Protein AF-A0A928BVV1-F1 (afdb_monomer_lite)

pLDDT: mean 70.45, std 26.67, range [22.25, 98.81]

Radius of gyration: 30.59 Å; chains: 1; bounding box: 80×56×75 Å

Secondary structure (DSSP, 8-state):
----------EEEE-TTS-EEEE-SHHHHHHTT-S-EE--HHHHGGGT---SS--TT---EE--------S---------BTTBEEE----TT----EEE------TTPPPPPP-------HHHHHS----GGGS-HHHHHHHH-HHHHHHHHTT-EE--SS-EEEE-TTS-EEEE-TT-EEETTEEEE-HHHHHHHHHH-B--TT--S-TTTT---SS-BPB---SSS----B--TTTTTT-TT--EE-SBS-HHHHHHH-EEB-SEEEESTTTT-TT--EEEEEE-TTEEEEESTTTT-TT--EEEEES--S-EEETT-TT--HHHHHHHHHH---SS-EEEEE-HHHHHHHTT-HHHHHHHHH-TTEEEEE-

Structure (mmCIF, N/CA/C/O backbone):
data_AF-A0A928BVV1-F1
#
_entry.id   AF-A0A928BVV1-F1
#
loop_
_atom_site.group_PDB
_atom_site.id
_atom_site.type_symbol
_atom_site.label_atom_id
_atom_site.label_alt_id
_atom_site.label_comp_id
_atom_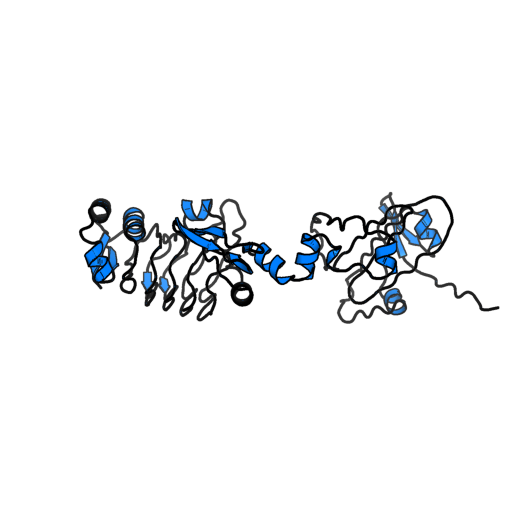site.label_asym_id
_atom_site.label_entity_id
_atom_site.label_seq_id
_atom_site.pdbx_PDB_ins_code
_atom_site.Cartn_x
_atom_site.Cartn_y
_atom_site.Cartn_z
_atom_site.occupancy
_atom_site.B_iso_or_equiv
_atom_site.auth_seq_id
_atom_site.auth_comp_id
_atom_site.auth_asym_id
_atom_site.auth_atom_id
_atom_site.pdbx_PDB_model_num
ATOM 1 N N . MET A 1 1 ? 54.524 33.471 -51.339 1.00 30.44 1 MET A N 1
ATOM 2 C CA . MET A 1 1 ? 54.892 34.068 -50.042 1.00 30.44 1 MET A CA 1
ATOM 3 C C . MET A 1 1 ? 53.602 34.539 -49.402 1.00 30.44 1 MET A C 1
ATOM 5 O O . MET A 1 1 ? 53.074 35.554 -49.824 1.00 30.44 1 MET A O 1
ATOM 9 N N . LEU A 1 2 ? 53.032 33.718 -48.523 1.00 22.25 2 LEU A N 1
ATOM 10 C CA . LEU A 1 2 ? 51.889 34.066 -47.680 1.00 22.25 2 LEU A CA 1
ATOM 11 C C . LEU A 1 2 ? 52.444 34.137 -46.258 1.00 22.25 2 LEU A C 1
ATOM 13 O O . LEU A 1 2 ? 53.126 33.206 -45.833 1.00 22.25 2 LEU A O 1
ATOM 17 N N . GLU A 1 3 ? 52.246 35.280 -45.611 1.00 23.12 3 GLU A N 1
ATOM 18 C CA . GLU A 1 3 ? 52.734 35.586 -44.269 1.00 23.12 3 GLU A CA 1
ATOM 19 C C . GLU A 1 3 ? 52.109 34.650 -43.227 1.00 23.12 3 GLU A C 1
ATOM 21 O O . GLU A 1 3 ? 50.897 34.429 -43.200 1.00 23.12 3 GLU A O 1
ATOM 26 N N . GLU A 1 4 ? 52.959 34.099 -42.363 1.00 26.84 4 GLU A N 1
ATOM 27 C CA . GLU A 1 4 ? 52.561 33.367 -41.164 1.00 26.84 4 GLU A CA 1
ATOM 28 C C . GLU A 1 4 ? 51.936 34.343 -40.154 1.00 26.84 4 GLU A C 1
ATOM 30 O O . GLU A 1 4 ? 52.636 35.106 -39.486 1.00 26.84 4 GLU A O 1
ATOM 35 N N . ASN A 1 5 ? 50.610 34.305 -40.011 1.00 26.78 5 ASN A N 1
ATOM 36 C CA . ASN A 1 5 ? 49.921 34.964 -38.904 1.00 26.78 5 ASN A CA 1
ATOM 37 C C . ASN A 1 5 ? 50.254 34.241 -37.589 1.00 26.78 5 ASN A C 1
ATOM 39 O O . ASN A 1 5 ? 49.710 33.179 -37.285 1.00 26.78 5 ASN A O 1
ATOM 43 N N . LYS A 1 6 ? 51.156 34.829 -36.799 1.00 30.05 6 LYS A N 1
ATOM 44 C CA . LYS A 1 6 ? 51.448 34.413 -35.423 1.00 30.05 6 LYS A CA 1
ATOM 45 C C . LYS A 1 6 ? 50.315 34.856 -34.495 1.00 30.05 6 LYS A C 1
ATOM 47 O O . LYS A 1 6 ? 50.260 36.015 -34.088 1.00 30.05 6 LYS A O 1
ATOM 52 N N . PHE A 1 7 ? 49.431 33.933 -34.133 1.00 33.31 7 PHE A N 1
ATOM 53 C CA . PHE A 1 7 ? 48.493 34.130 -33.027 1.00 33.31 7 PHE A CA 1
ATOM 54 C C . PHE A 1 7 ? 49.258 34.106 -31.694 1.00 33.31 7 PHE A C 1
ATOM 56 O O . PHE A 1 7 ? 50.050 33.199 -31.444 1.00 33.31 7 PHE A O 1
ATOM 63 N N . SER A 1 8 ? 49.056 35.123 -30.853 1.00 31.84 8 SER A N 1
ATOM 64 C CA . SER A 1 8 ? 49.622 35.192 -29.499 1.00 31.84 8 SER A CA 1
ATOM 65 C C . SER A 1 8 ? 48.533 34.829 -28.494 1.00 31.84 8 SER A C 1
ATOM 67 O O . SER A 1 8 ? 47.603 35.608 -28.310 1.00 31.84 8 SER A O 1
ATOM 69 N N . TYR A 1 9 ? 48.642 33.666 -27.855 1.00 38.47 9 TYR A N 1
ATOM 70 C CA . TYR A 1 9 ? 47.694 33.202 -26.835 1.00 38.47 9 TYR A CA 1
ATOM 71 C C . TYR A 1 9 ? 48.188 33.568 -25.431 1.00 38.47 9 TYR A C 1
ATOM 73 O O . TYR A 1 9 ? 49.396 33.670 -25.204 1.00 38.47 9 TYR A O 1
ATOM 81 N N . ARG A 1 10 ? 47.266 33.738 -24.476 1.00 37.66 10 ARG A N 1
ATOM 82 C CA . ARG A 1 10 ? 47.592 33.901 -23.052 1.00 37.66 10 ARG A CA 1
ATOM 83 C C . ARG A 1 10 ? 46.916 32.801 -22.240 1.00 37.66 10 ARG A C 1
ATOM 85 O O . ARG A 1 10 ? 45.703 32.808 -22.084 1.00 37.66 10 ARG A O 1
ATOM 92 N N . ALA A 1 11 ? 47.706 31.888 -21.682 1.00 44.50 11 ALA A N 1
ATOM 93 C CA . ALA A 1 11 ? 47.222 30.852 -20.769 1.00 44.50 11 ALA A CA 1
ATOM 94 C C . ALA A 1 11 ? 47.905 30.979 -19.401 1.00 44.50 11 ALA A C 1
ATOM 96 O O . ALA A 1 11 ? 49.105 31.263 -19.336 1.00 44.50 11 ALA A O 1
ATOM 97 N N . LEU A 1 12 ? 47.145 30.748 -18.322 1.00 39.78 12 LEU A N 1
ATOM 98 C CA . LEU A 1 12 ? 47.704 30.505 -16.990 1.00 39.78 12 LEU A CA 1
ATOM 99 C C . LEU A 1 12 ? 47.947 29.002 -16.827 1.00 39.78 12 LEU A C 1
ATOM 101 O O . LEU A 1 12 ? 47.013 28.206 -16.935 1.00 39.78 12 LEU A O 1
ATOM 105 N N . LEU A 1 13 ? 49.196 28.632 -16.555 1.00 46.06 13 LEU A N 1
ATOM 106 C CA . LEU A 1 13 ? 49.613 27.249 -16.324 1.00 46.06 13 LEU A CA 1
ATOM 107 C C . LEU A 1 13 ? 49.920 27.039 -14.840 1.00 46.06 13 LEU A C 1
ATOM 109 O O . LEU A 1 13 ? 50.600 27.871 -14.237 1.00 46.06 13 LEU A O 1
ATOM 113 N N . HIS A 1 14 ? 49.449 25.928 -14.270 1.00 40.41 14 HIS A N 1
ATOM 114 C CA . HIS A 1 14 ? 49.794 25.507 -12.911 1.00 40.41 14 HIS A CA 1
ATOM 115 C C . HIS A 1 14 ? 50.880 24.428 -12.973 1.00 40.41 14 HIS A C 1
ATOM 117 O O . HIS A 1 14 ? 50.654 23.327 -13.489 1.00 40.41 14 HIS A O 1
ATOM 123 N N . GLY A 1 15 ? 52.080 24.777 -12.507 1.00 44.56 15 GLY A N 1
ATOM 124 C CA . GLY A 1 15 ? 53.239 23.888 -12.505 1.00 44.56 15 GLY A CA 1
ATOM 125 C C . GLY A 1 15 ? 53.257 22.918 -11.321 1.00 44.56 15 GLY A C 1
ATOM 126 O O . GLY A 1 15 ? 52.504 23.056 -10.357 1.00 44.56 15 GLY A O 1
ATOM 127 N N . LYS A 1 16 ? 54.172 21.944 -11.374 1.00 39.25 16 LYS A N 1
ATOM 128 C CA . LYS A 1 16 ? 54.373 20.922 -10.328 1.00 39.25 16 LYS A CA 1
ATOM 129 C C . LYS A 1 16 ? 54.731 21.503 -8.948 1.00 39.25 16 LYS A C 1
ATOM 131 O O . LYS A 1 16 ? 54.472 20.844 -7.946 1.00 39.25 16 LYS A O 1
ATOM 136 N N . ASP A 1 17 ? 55.247 22.732 -8.916 1.00 41.41 17 ASP A N 1
ATOM 137 C CA . ASP A 1 17 ? 55.683 23.450 -7.709 1.00 41.41 17 ASP A CA 1
ATOM 138 C C . ASP A 1 17 ? 54.656 24.486 -7.198 1.00 41.41 17 ASP A C 1
ATOM 140 O O . ASP A 1 17 ? 54.973 25.321 -6.358 1.00 41.41 17 ASP A O 1
ATOM 144 N N . ALA A 1 18 ? 53.408 24.422 -7.679 1.00 41.84 18 ALA A N 1
ATOM 145 C CA . ALA A 1 18 ? 52.277 25.258 -7.253 1.00 41.84 18 ALA A CA 1
ATOM 146 C C . ALA A 1 18 ? 52.385 26.776 -7.531 1.00 41.84 18 ALA A C 1
ATOM 148 O O . ALA A 1 18 ? 51.659 27.577 -6.936 1.00 41.84 18 ALA A O 1
ATOM 149 N N . GLU A 1 19 ? 53.237 27.183 -8.472 1.00 41.34 19 GLU A N 1
ATOM 150 C CA . GLU A 1 19 ? 53.291 28.556 -8.988 1.00 41.34 19 GLU A CA 1
ATOM 151 C C . GLU A 1 19 ? 52.584 28.690 -10.347 1.00 41.34 19 GLU A C 1
ATOM 153 O O . GLU A 1 19 ? 52.517 27.746 -11.143 1.00 41.34 19 GLU A O 1
ATOM 158 N N . TRP A 1 20 ? 52.039 29.885 -10.598 1.00 49.38 20 TRP A N 1
ATOM 159 C CA . TRP A 1 20 ? 51.320 30.222 -11.825 1.00 49.38 20 TRP A CA 1
ATOM 160 C C . TRP A 1 20 ? 52.215 30.986 -12.800 1.00 49.38 20 TRP A C 1
ATOM 162 O O . TRP A 1 20 ? 52.780 32.021 -12.442 1.00 49.38 20 TRP A O 1
ATOM 172 N N . TYR A 1 21 ? 52.267 30.534 -14.054 1.00 44.22 21 TYR A N 1
ATOM 173 C CA . TYR A 1 21 ? 53.057 31.178 -15.108 1.00 44.22 21 TYR A CA 1
ATOM 174 C C . TYR A 1 21 ? 52.199 31.586 -16.310 1.00 44.22 21 TYR A C 1
ATOM 176 O O . TYR A 1 21 ? 51.185 30.954 -16.613 1.00 44.22 21 TYR A O 1
ATOM 184 N N . PHE A 1 22 ? 52.636 32.640 -17.008 1.00 43.41 22 PHE A N 1
ATOM 185 C CA . PHE A 1 22 ? 52.056 33.102 -18.271 1.00 43.41 22 PHE A CA 1
ATOM 186 C C . PHE A 1 22 ? 52.818 32.501 -19.455 1.00 43.41 22 PHE A C 1
ATOM 188 O O . PHE A 1 22 ? 53.974 32.858 -19.688 1.00 43.41 22 PHE A O 1
ATOM 195 N N . ALA A 1 23 ? 52.158 31.639 -20.227 1.00 48.25 23 ALA A N 1
ATOM 196 C CA . ALA A 1 23 ? 52.694 31.131 -21.491 1.00 48.25 23 ALA A CA 1
ATOM 197 C C . ALA A 1 23 ? 52.346 32.074 -22.652 1.00 48.25 23 ALA A C 1
ATOM 199 O O . ALA A 1 23 ? 51.248 32.638 -22.679 1.00 48.25 23 ALA A O 1
ATOM 200 N N . ARG A 1 24 ? 53.276 32.250 -23.603 1.00 40.88 24 ARG A N 1
ATOM 201 C CA . ARG A 1 24 ? 53.107 33.135 -24.775 1.00 40.88 24 ARG A CA 1
ATOM 202 C C . ARG A 1 24 ? 52.985 32.383 -26.105 1.00 40.88 24 ARG A C 1
ATOM 204 O O . ARG A 1 24 ? 52.795 33.018 -27.141 1.00 40.88 24 ARG A O 1
ATOM 211 N N . GLY A 1 25 ? 53.046 31.052 -26.083 1.00 45.00 25 GLY A N 1
ATOM 212 C CA . GLY A 1 25 ? 52.853 30.192 -27.251 1.00 45.00 25 GLY A CA 1
ATOM 213 C C . GLY A 1 25 ? 52.725 28.711 -26.881 1.00 45.00 25 GLY A C 1
ATOM 214 O O . GLY A 1 25 ? 52.947 28.330 -25.735 1.00 45.00 25 GLY A O 1
ATOM 215 N N . LEU A 1 26 ? 52.355 27.873 -27.856 1.00 44.16 26 LEU A N 1
ATOM 216 C CA . LEU A 1 26 ? 52.136 26.427 -27.669 1.00 44.16 26 LEU A CA 1
ATOM 217 C C . LEU A 1 26 ? 53.409 25.667 -27.254 1.00 44.16 26 LEU A C 1
ATOM 219 O O . LEU A 1 26 ? 53.318 24.681 -26.524 1.00 44.16 26 LEU A O 1
ATOM 223 N N . ASP A 1 27 ? 54.581 26.155 -27.658 1.00 49.84 27 ASP A N 1
ATOM 224 C CA . ASP A 1 27 ? 55.870 25.542 -27.319 1.00 49.84 27 ASP A CA 1
ATOM 225 C C . ASP A 1 27 ? 56.192 25.667 -25.815 1.00 49.84 27 ASP A C 1
ATOM 227 O O . ASP A 1 27 ? 56.752 24.743 -25.224 1.00 49.84 27 ASP A O 1
ATOM 231 N N . ASP A 1 28 ? 55.746 26.752 -25.165 1.00 47.31 28 ASP A N 1
ATOM 232 C CA . ASP A 1 28 ? 55.900 26.955 -23.714 1.00 47.31 28 ASP A CA 1
ATOM 233 C C . ASP A 1 28 ? 55.041 25.960 -22.906 1.00 47.31 28 ASP A C 1
ATOM 235 O O . ASP A 1 28 ? 55.393 25.580 -21.790 1.00 47.31 28 ASP A O 1
ATOM 239 N N . ILE A 1 29 ? 53.910 25.520 -23.471 1.00 49.12 29 ILE A N 1
ATOM 240 C CA . ILE A 1 29 ? 52.954 24.603 -22.829 1.00 49.12 29 ILE A CA 1
ATOM 241 C C . ILE A 1 29 ? 53.485 23.163 -22.853 1.00 49.12 29 ILE A C 1
ATOM 243 O O . ILE A 1 29 ? 53.342 22.433 -21.871 1.00 49.12 29 ILE A O 1
ATOM 247 N N . ALA A 1 30 ? 54.128 22.758 -23.953 1.00 46.34 30 ALA A N 1
ATOM 248 C CA . ALA A 1 30 ? 54.687 21.416 -24.113 1.00 46.34 30 ALA A CA 1
ATOM 249 C C . ALA A 1 30 ? 55.886 21.158 -23.182 1.00 46.34 30 ALA A C 1
ATOM 251 O O . ALA A 1 30 ? 56.021 20.062 -22.644 1.00 46.34 30 ALA A O 1
ATOM 252 N N . ALA A 1 31 ? 56.723 22.172 -22.936 1.00 46.78 31 ALA A N 1
ATOM 253 C CA . ALA A 1 31 ? 57.907 22.047 -22.083 1.00 46.78 31 ALA A CA 1
ATOM 254 C C . ALA A 1 31 ? 57.591 21.949 -20.575 1.00 46.78 31 ALA A C 1
ATOM 256 O O . ALA A 1 31 ? 58.417 21.467 -19.802 1.00 46.78 31 ALA A O 1
ATOM 257 N N . ALA A 1 32 ? 56.410 22.401 -20.141 1.00 49.88 32 ALA A N 1
ATOM 258 C CA . ALA A 1 32 ? 56.072 22.537 -18.723 1.00 49.88 32 ALA A CA 1
ATOM 259 C C . ALA A 1 32 ? 55.489 21.263 -18.072 1.00 49.88 32 ALA A C 1
ATOM 261 O O . ALA A 1 32 ? 55.339 21.216 -16.850 1.00 49.88 32 ALA A O 1
ATOM 262 N N . GLY A 1 33 ? 55.158 20.222 -18.851 1.00 43.78 33 GLY A N 1
ATOM 263 C CA . GLY A 1 33 ? 54.609 18.962 -18.322 1.00 43.78 33 GLY A CA 1
ATOM 264 C C . GLY A 1 33 ? 53.321 19.140 -17.496 1.00 43.78 33 GLY A C 1
ATOM 265 O O . GLY A 1 33 ? 53.160 18.498 -16.456 1.00 43.78 33 GLY A O 1
ATOM 266 N N . CYS A 1 34 ? 52.447 20.065 -17.913 1.00 42.06 34 CYS A N 1
ATOM 267 C CA . CYS A 1 34 ? 51.290 20.555 -17.151 1.00 42.06 34 CYS A CA 1
ATOM 268 C C . CYS A 1 34 ? 50.023 19.678 -17.250 1.00 42.06 34 CYS A C 1
ATOM 270 O O . CYS A 1 34 ? 49.832 18.946 -18.216 1.00 42.06 34 CYS A O 1
ATOM 272 N N . TYR A 1 35 ? 49.119 19.824 -16.263 1.00 48.66 35 TYR A N 1
ATOM 273 C CA . TYR A 1 35 ? 47.879 19.033 -16.113 1.00 48.66 35 TYR A CA 1
ATOM 274 C C . TYR A 1 35 ? 46.569 19.854 -16.085 1.00 48.66 35 TYR A C 1
ATOM 276 O O . TYR A 1 35 ? 45.488 19.263 -16.033 1.00 48.66 35 TYR A O 1
ATOM 284 N N . GLU A 1 36 ? 46.613 21.190 -16.142 1.00 42.25 36 GLU A N 1
ATOM 285 C CA . GLU A 1 36 ? 45.407 22.035 -16.202 1.00 42.25 36 GLU A CA 1
ATOM 286 C C . GLU A 1 36 ? 45.678 23.310 -17.018 1.00 42.25 36 GLU A C 1
ATOM 288 O O . GLU A 1 36 ? 46.660 24.011 -16.768 1.00 42.25 36 GLU A O 1
ATOM 293 N N . VAL A 1 37 ? 44.809 23.606 -17.992 1.00 44.44 37 VAL A N 1
ATOM 294 C CA . VAL A 1 37 ? 44.844 24.832 -18.806 1.00 44.44 37 VAL A CA 1
ATOM 295 C C . VAL A 1 37 ? 43.502 25.542 -18.661 1.00 44.44 37 VAL A C 1
ATOM 297 O O . VAL A 1 37 ? 42.447 24.932 -18.850 1.00 44.44 37 VAL A O 1
ATOM 300 N N . ARG A 1 38 ? 43.533 26.840 -18.341 1.00 46.16 38 ARG A N 1
ATOM 301 C CA . ARG A 1 38 ? 42.340 27.699 -18.314 1.00 46.16 38 ARG A CA 1
ATOM 302 C C . ARG A 1 38 ? 42.411 28.716 -19.442 1.00 46.16 38 ARG A C 1
ATOM 304 O O . ARG A 1 38 ? 43.396 29.443 -19.551 1.00 46.16 38 ARG A O 1
ATOM 311 N N . LEU A 1 39 ? 41.366 28.743 -20.265 1.00 45.38 39 LEU A N 1
ATOM 312 C CA . LEU A 1 39 ? 41.212 29.693 -21.365 1.00 45.38 39 LEU A CA 1
ATOM 313 C C . LEU A 1 39 ? 40.346 30.873 -20.917 1.00 45.38 39 LEU A C 1
ATOM 315 O O . LEU A 1 39 ? 39.378 30.687 -20.174 1.00 45.38 39 LEU A O 1
ATOM 319 N N . PHE A 1 40 ? 40.703 32.077 -21.362 1.00 44.78 40 PHE A N 1
ATOM 320 C CA . PHE A 1 40 ? 39.956 33.299 -21.074 1.00 44.78 40 PHE A CA 1
ATOM 321 C C . PHE A 1 40 ? 38.861 33.547 -22.118 1.00 44.78 40 PHE A C 1
ATOM 323 O O . PHE A 1 40 ? 38.917 33.043 -23.238 1.00 44.78 40 PHE A O 1
ATOM 330 N N . HIS A 1 41 ? 37.854 34.331 -21.726 1.00 42.75 41 HIS A N 1
ATOM 331 C CA . HIS A 1 41 ? 36.628 34.563 -22.493 1.00 42.75 41 HIS A CA 1
ATOM 332 C C . HIS A 1 41 ? 36.886 35.118 -23.908 1.00 42.75 41 HIS A C 1
ATOM 334 O O . HIS A 1 41 ? 36.216 34.708 -24.853 1.00 42.75 41 HIS A O 1
ATOM 340 N N . ASP A 1 42 ? 37.875 35.998 -24.071 1.00 43.03 42 ASP A N 1
ATOM 341 C CA . ASP A 1 42 ? 38.147 36.672 -25.349 1.00 43.03 42 ASP A CA 1
ATOM 342 C C . ASP A 1 42 ? 38.735 35.721 -26.416 1.00 43.03 42 ASP A C 1
ATOM 344 O O . ASP A 1 42 ? 38.613 35.974 -27.613 1.00 43.03 42 ASP A O 1
ATOM 348 N N . ASP A 1 43 ? 39.308 34.583 -26.005 1.00 47.59 43 ASP A N 1
ATOM 349 C CA . ASP A 1 43 ? 39.884 33.589 -26.920 1.00 47.59 43 ASP A CA 1
ATOM 350 C C . ASP A 1 43 ? 38.833 32.587 -27.448 1.00 47.59 43 ASP A C 1
ATOM 352 O O . ASP A 1 43 ? 39.047 31.949 -28.483 1.00 47.59 43 ASP A O 1
ATOM 356 N N . MET A 1 44 ? 37.673 32.454 -26.787 1.00 44.62 44 MET A N 1
ATOM 357 C CA . MET A 1 44 ? 36.640 31.465 -27.145 1.00 44.62 44 MET A CA 1
ATOM 358 C C . MET A 1 44 ? 35.822 31.848 -28.389 1.00 44.62 44 MET A C 1
ATOM 360 O O . MET A 1 44 ? 35.441 30.966 -29.164 1.00 44.62 44 MET A O 1
ATOM 364 N N . GLU A 1 45 ? 35.613 33.145 -28.637 1.00 44.38 45 GLU A N 1
ATOM 365 C CA . GLU A 1 45 ? 34.918 33.625 -29.843 1.00 44.38 45 GLU A CA 1
ATOM 366 C C . GLU A 1 45 ? 35.715 33.318 -31.120 1.00 44.38 45 GLU A C 1
ATOM 368 O O . GLU A 1 45 ? 35.139 32.950 -32.145 1.00 44.38 45 GLU A O 1
ATOM 373 N N . SER A 1 46 ? 37.051 33.359 -31.046 1.00 42.47 46 SER A N 1
ATOM 374 C CA . SER A 1 46 ? 37.940 33.024 -32.169 1.00 42.47 46 SER A CA 1
ATOM 375 C C . SER A 1 46 ? 37.902 31.538 -32.570 1.00 42.47 46 SER A C 1
ATOM 377 O O . SER A 1 46 ? 38.304 31.182 -33.678 1.00 42.47 46 SER A O 1
ATOM 379 N N . LEU A 1 47 ? 37.371 30.677 -31.692 1.00 39.66 47 LEU A N 1
ATOM 380 C CA . LEU A 1 47 ? 37.177 29.238 -31.902 1.00 39.66 47 LEU A CA 1
ATOM 381 C C . LEU A 1 47 ? 35.736 28.877 -32.314 1.00 39.66 47 LEU A C 1
ATOM 383 O O . LEU A 1 47 ? 35.424 27.696 -32.466 1.00 39.66 47 LEU A O 1
ATOM 387 N N . GLY A 1 48 ? 34.853 29.867 -32.504 1.00 38.16 48 GLY A N 1
ATOM 388 C CA . GLY A 1 48 ? 33.458 29.655 -32.912 1.00 38.16 48 GLY A CA 1
ATOM 389 C C . GLY A 1 48 ? 32.540 29.126 -31.803 1.00 38.16 48 GLY A C 1
ATOM 390 O O . GLY A 1 48 ? 31.471 28.593 -32.101 1.00 38.16 48 GLY A O 1
ATOM 391 N N . ILE A 1 49 ? 32.941 29.252 -30.533 1.00 43.66 49 ILE A N 1
ATOM 392 C CA . ILE A 1 49 ? 32.135 28.851 -29.376 1.00 43.66 49 ILE A CA 1
ATOM 393 C C . ILE A 1 49 ? 31.289 30.053 -28.944 1.00 43.66 49 ILE A C 1
ATOM 395 O O . ILE A 1 49 ? 31.818 31.039 -28.441 1.00 43.66 49 ILE A O 1
ATOM 399 N N . THR A 1 50 ? 29.970 29.986 -29.132 1.00 42.91 50 THR A N 1
ATOM 400 C CA . THR A 1 50 ? 29.050 31.050 -28.702 1.00 42.91 50 THR A CA 1
ATOM 401 C C . THR A 1 50 ? 28.582 30.804 -27.269 1.00 42.91 50 THR A C 1
ATOM 403 O O . THR A 1 50 ? 27.810 29.877 -27.016 1.00 42.91 50 THR A O 1
ATOM 406 N N . THR A 1 51 ? 29.021 31.637 -26.326 1.00 48.41 51 THR A N 1
ATOM 407 C CA . THR A 1 51 ? 28.610 31.605 -24.913 1.00 48.41 51 THR A CA 1
ATOM 408 C C . THR A 1 51 ? 27.291 32.351 -24.714 1.00 48.41 51 THR A C 1
ATOM 410 O O . THR A 1 51 ? 27.241 33.416 -24.109 1.00 48.41 51 THR A O 1
ATOM 413 N N . ALA A 1 52 ? 26.193 31.806 -25.239 1.00 39.44 52 ALA A N 1
ATOM 414 C CA . ALA A 1 52 ? 24.880 32.424 -25.044 1.00 39.44 52 ALA A CA 1
ATOM 415 C C . ALA A 1 52 ? 24.342 32.284 -23.601 1.00 39.44 52 ALA A C 1
ATOM 417 O O . ALA A 1 52 ? 23.491 33.077 -23.224 1.00 39.44 52 ALA A O 1
ATOM 418 N N . ASP A 1 53 ? 24.878 31.366 -22.780 1.00 35.81 53 ASP A N 1
ATOM 419 C CA . ASP A 1 53 ? 24.352 31.076 -21.429 1.00 35.81 53 ASP A CA 1
ATOM 420 C C . ASP A 1 53 ? 25.425 30.950 -20.321 1.00 35.81 53 ASP A C 1
ATOM 422 O O . ASP A 1 53 ? 25.180 30.352 -19.274 1.00 35.81 53 ASP A O 1
ATOM 426 N N . CYS A 1 54 ? 26.637 31.487 -20.506 1.00 38.62 54 CYS A N 1
ATOM 427 C CA . CYS A 1 54 ? 27.662 31.449 -19.453 1.00 38.62 54 CYS A CA 1
ATOM 428 C C . CYS A 1 54 ? 27.833 32.821 -18.794 1.00 38.62 54 CYS A C 1
ATOM 430 O O . CYS A 1 54 ? 28.495 33.702 -19.338 1.00 38.62 54 CYS A O 1
ATOM 432 N N . ASP A 1 55 ? 27.277 32.987 -17.590 1.00 36.59 55 ASP A N 1
ATOM 433 C CA . ASP A 1 55 ? 27.589 34.128 -16.727 1.00 36.59 55 ASP A CA 1
ATOM 434 C C . ASP A 1 55 ? 29.105 34.222 -16.484 1.00 36.59 55 ASP A C 1
ATOM 436 O O . ASP A 1 55 ? 29.778 33.202 -16.294 1.00 36.59 55 ASP A O 1
ATOM 440 N N . LYS A 1 56 ? 29.612 35.463 -16.461 1.00 39.81 56 LYS A N 1
ATOM 441 C CA . LYS A 1 56 ? 31.027 35.905 -16.508 1.00 39.81 56 LYS A CA 1
ATOM 442 C C . LYS A 1 56 ? 31.995 35.315 -15.461 1.00 39.81 56 LYS A C 1
ATOM 444 O O . LYS A 1 56 ? 33.155 35.714 -15.431 1.00 39.81 56 LYS A O 1
ATOM 449 N N . GLU A 1 57 ? 31.560 34.383 -14.619 1.00 33.19 57 GLU A N 1
ATOM 450 C CA . GLU A 1 57 ? 32.379 33.743 -13.579 1.00 33.19 57 GLU A CA 1
ATOM 451 C C . GLU A 1 57 ? 32.689 32.254 -13.825 1.00 33.19 57 GLU A C 1
ATOM 453 O O . GLU A 1 57 ? 33.346 31.618 -12.998 1.00 33.19 57 GLU A O 1
ATOM 458 N N . HIS A 1 58 ? 32.282 31.682 -14.960 1.00 36.78 58 HIS A N 1
ATOM 459 C CA . HIS A 1 58 ? 32.533 30.270 -15.260 1.00 36.78 58 HIS A CA 1
ATOM 460 C C . HIS A 1 58 ? 33.748 30.079 -16.176 1.00 36.78 58 HIS A C 1
ATOM 462 O O . HIS A 1 58 ? 33.826 30.640 -17.266 1.00 36.78 58 HIS A O 1
ATOM 468 N N . TYR A 1 59 ? 34.694 29.244 -15.741 1.00 36.03 59 TYR A N 1
ATOM 469 C CA . TYR A 1 59 ? 35.830 28.801 -16.551 1.00 36.03 59 TYR A CA 1
ATOM 470 C C . TYR A 1 59 ? 35.509 27.443 -17.178 1.00 36.03 59 TYR A C 1
ATOM 472 O O . TYR A 1 59 ? 35.051 26.534 -16.484 1.00 36.03 59 TYR A O 1
ATOM 480 N N . VAL A 1 60 ? 35.816 27.266 -18.464 1.00 36.09 60 VAL A N 1
ATOM 481 C CA . VAL A 1 60 ? 35.885 25.930 -19.068 1.00 36.09 60 VAL A CA 1
ATOM 482 C C . VAL A 1 60 ? 37.253 25.347 -18.729 1.00 36.09 60 VAL A C 1
ATOM 484 O O . VAL A 1 60 ? 38.281 25.844 -19.189 1.00 36.09 60 VAL A O 1
ATOM 487 N N . VAL A 1 61 ? 37.275 24.304 -17.900 1.00 35.53 61 VAL A N 1
ATOM 488 C CA . VAL A 1 61 ? 38.498 23.542 -17.622 1.00 35.53 61 VAL A CA 1
ATOM 489 C C . VAL A 1 61 ? 38.631 22.468 -18.696 1.00 35.53 61 VAL A C 1
ATOM 491 O O . VAL A 1 61 ? 37.908 21.471 -18.686 1.00 35.53 61 VAL A O 1
ATOM 494 N N . ALA A 1 62 ? 39.545 22.674 -19.642 1.00 37.97 62 ALA A N 1
ATOM 495 C CA . ALA A 1 62 ? 39.926 21.654 -20.607 1.00 37.97 62 ALA A CA 1
ATOM 496 C C . ALA A 1 62 ? 41.176 20.931 -20.087 1.00 37.97 62 ALA A C 1
ATOM 498 O O . ALA A 1 62 ? 42.257 21.515 -20.009 1.00 37.97 62 ALA A O 1
ATOM 499 N N . HIS A 1 63 ? 41.045 19.654 -19.724 1.00 35.00 63 HIS A N 1
ATOM 500 C CA . HIS A 1 63 ? 42.209 18.815 -19.441 1.00 35.00 63 HIS A CA 1
ATOM 501 C C . HIS A 1 63 ? 42.732 18.235 -20.757 1.00 35.00 63 HIS A C 1
ATOM 503 O O . HIS A 1 63 ? 42.131 17.323 -21.326 1.00 35.00 63 HIS A O 1
ATOM 509 N N . LEU A 1 64 ? 43.850 18.775 -21.244 1.00 35.22 64 LEU A N 1
ATOM 510 C CA . LEU A 1 64 ? 44.610 18.181 -22.338 1.00 35.22 64 LEU A CA 1
ATOM 511 C C . LEU A 1 64 ? 45.604 17.176 -21.747 1.00 35.22 64 LEU A C 1
ATOM 513 O O . LEU A 1 64 ? 46.484 17.559 -20.981 1.00 35.22 64 LEU A O 1
ATOM 517 N N . PHE A 1 65 ? 45.484 15.902 -22.112 1.00 33.06 65 PHE A N 1
ATOM 518 C CA . PHE A 1 65 ? 46.514 14.909 -21.817 1.00 33.06 65 PHE A CA 1
ATOM 519 C C . PHE A 1 65 ? 47.368 14.695 -23.062 1.00 33.06 65 PHE A C 1
ATOM 521 O O . PHE A 1 65 ? 46.899 14.153 -24.062 1.00 33.06 65 PHE A O 1
ATOM 528 N N . VAL A 1 66 ? 48.631 15.111 -22.990 1.00 33.00 66 VAL A N 1
ATOM 529 C CA . VAL A 1 66 ? 49.654 14.779 -23.983 1.00 33.00 66 VAL A CA 1
ATOM 530 C C . VAL A 1 66 ? 50.557 13.729 -23.347 1.00 33.00 66 VAL A C 1
ATOM 532 O O . VAL A 1 66 ? 51.293 14.036 -22.415 1.00 33.00 66 VAL A O 1
ATOM 535 N N . SER A 1 67 ? 50.486 12.475 -23.799 1.00 31.12 67 SER A N 1
ATOM 536 C CA . SER A 1 67 ? 51.527 11.503 -23.452 1.00 31.12 67 SER A CA 1
ATOM 537 C C . SER A 1 67 ? 52.671 11.648 -24.449 1.00 31.12 67 SER A C 1
ATOM 539 O O . SER A 1 67 ? 52.458 11.476 -25.651 1.00 31.12 67 SER A O 1
ATOM 541 N N . GLU A 1 68 ? 53.876 11.935 -23.971 1.00 28.67 68 GLU A N 1
ATOM 542 C CA . GLU A 1 68 ? 55.063 11.922 -24.819 1.00 28.67 68 GLU A CA 1
ATOM 543 C C . GLU A 1 68 ? 55.344 10.504 -25.334 1.00 28.67 68 GLU A C 1
ATOM 545 O O . GLU A 1 68 ? 55.597 9.574 -24.571 1.00 28.67 68 GLU A O 1
ATOM 550 N N . SER A 1 69 ? 55.374 10.357 -26.657 1.00 32.25 69 SER A N 1
ATOM 551 C CA . SER A 1 69 ? 56.312 9.446 -27.299 1.00 32.25 69 SER A CA 1
ATOM 552 C C . SER A 1 69 ? 57.349 10.325 -27.980 1.00 32.25 69 SER A C 1
ATOM 554 O O . SER A 1 69 ? 57.024 11.109 -28.871 1.00 32.25 69 SER A O 1
ATOM 556 N N . ALA A 1 70 ? 58.588 10.248 -27.503 1.00 35.06 70 ALA A N 1
ATOM 557 C CA . ALA A 1 70 ? 59.712 11.030 -27.990 1.00 35.06 70 ALA A CA 1
ATOM 558 C C . ALA A 1 70 ? 60.134 10.577 -29.398 1.00 35.06 70 ALA A C 1
ATOM 560 O O . ALA A 1 70 ? 61.163 9.931 -29.561 1.00 35.06 70 ALA A O 1
ATOM 561 N N . ALA A 1 71 ? 59.341 10.880 -30.423 1.00 36.78 71 ALA A N 1
ATOM 562 C CA . ALA A 1 71 ? 59.774 10.838 -31.812 1.00 36.78 71 ALA A CA 1
ATOM 563 C C . ALA A 1 71 ? 58.748 11.531 -32.717 1.00 36.78 71 ALA A C 1
ATOM 565 O O . ALA A 1 71 ? 57.581 11.159 -32.752 1.00 36.78 71 ALA A O 1
ATOM 566 N N . THR A 1 72 ? 59.233 12.456 -33.545 1.00 37.75 72 THR A N 1
ATOM 567 C CA . THR A 1 72 ? 58.551 13.032 -34.719 1.00 37.75 72 THR A CA 1
ATOM 568 C C . THR A 1 72 ? 57.464 14.071 -34.420 1.00 37.75 72 THR A C 1
ATOM 570 O O . THR A 1 72 ? 56.273 13.788 -34.376 1.00 37.75 72 THR A O 1
ATOM 573 N N . GLY A 1 73 ? 57.879 15.332 -34.268 1.00 39.34 73 GLY A N 1
ATOM 574 C CA . GLY A 1 73 ? 56.956 16.460 -34.164 1.00 39.34 73 GLY A CA 1
ATOM 575 C C . GLY A 1 73 ? 55.967 16.522 -35.334 1.00 39.34 73 GLY A C 1
ATOM 576 O O . GLY A 1 73 ? 56.380 16.631 -36.489 1.00 39.34 73 GLY A O 1
ATOM 577 N N . ARG A 1 74 ? 54.665 16.480 -35.022 1.00 30.97 74 ARG A N 1
ATOM 578 C CA . ARG A 1 74 ? 53.545 16.918 -35.873 1.00 30.97 74 ARG A CA 1
ATOM 579 C C . ARG A 1 74 ? 52.364 17.388 -35.013 1.00 30.97 74 ARG A C 1
ATOM 581 O O . ARG A 1 74 ? 52.161 16.908 -33.904 1.00 30.97 74 ARG A O 1
ATOM 588 N N . GLN A 1 75 ? 51.615 18.344 -35.564 1.00 32.88 75 GLN A N 1
ATOM 589 C CA . GLN A 1 75 ? 50.522 19.098 -34.937 1.00 32.88 75 GLN A CA 1
ATOM 590 C C . GLN A 1 75 ? 49.216 18.293 -34.790 1.00 32.88 75 GLN A C 1
ATOM 592 O O . GLN A 1 75 ? 48.934 17.402 -35.591 1.00 32.88 75 GLN A O 1
ATOM 597 N N . GLN A 1 76 ? 48.401 18.659 -33.795 1.00 31.42 76 GLN A N 1
ATOM 598 C CA . GLN A 1 76 ? 47.063 18.113 -33.531 1.00 31.42 76 GLN A CA 1
ATOM 599 C C . GLN A 1 76 ? 45.973 19.100 -33.981 1.00 31.42 76 GLN A C 1
ATOM 601 O O . GLN A 1 76 ? 46.152 20.310 -33.861 1.00 31.42 76 GLN A O 1
ATOM 606 N N . ALA A 1 77 ? 44.833 18.587 -34.459 1.00 27.94 77 ALA A N 1
ATOM 607 C CA . ALA A 1 77 ? 43.653 19.385 -34.795 1.00 27.94 77 ALA A CA 1
ATOM 608 C C . ALA A 1 77 ? 42.470 18.999 -33.897 1.00 27.94 77 ALA A C 1
ATOM 610 O O . ALA A 1 77 ? 42.091 17.830 -33.817 1.00 27.94 77 ALA A O 1
ATOM 611 N N . LEU A 1 78 ? 41.880 20.001 -33.245 1.00 30.17 78 LEU A N 1
ATOM 612 C CA . LEU A 1 78 ? 40.640 19.892 -32.484 1.00 30.17 78 LEU A CA 1
ATOM 613 C C . LEU A 1 78 ? 39.465 20.043 -33.462 1.00 30.17 78 LEU A C 1
ATOM 615 O O . LEU A 1 78 ? 39.400 21.036 -34.186 1.00 30.17 78 LEU A O 1
ATOM 619 N N . ARG A 1 79 ? 38.523 19.094 -33.496 1.00 28.70 79 ARG A N 1
ATOM 620 C CA . ARG A 1 79 ? 37.257 19.279 -34.221 1.00 28.70 79 ARG A CA 1
ATOM 621 C C . ARG A 1 79 ? 36.097 19.172 -33.243 1.00 28.70 79 ARG A C 1
ATOM 623 O O . ARG A 1 79 ? 35.788 18.090 -32.758 1.00 28.70 79 ARG A O 1
ATOM 630 N N . VAL A 1 80 ? 35.467 20.307 -32.967 1.00 29.25 80 VAL A N 1
ATOM 631 C CA . VAL A 1 80 ? 34.236 20.392 -32.177 1.00 29.25 80 VAL A CA 1
ATOM 632 C C . VAL A 1 80 ? 33.059 20.059 -33.095 1.00 29.25 80 VAL A C 1
ATOM 634 O O . VAL A 1 80 ? 32.926 20.646 -34.169 1.00 29.25 80 VAL A O 1
ATOM 637 N N . VAL A 1 81 ? 32.216 19.106 -32.696 1.00 24.22 81 VAL A N 1
ATOM 638 C CA . VAL A 1 81 ? 30.953 18.800 -33.383 1.00 24.22 81 VAL A CA 1
ATOM 639 C C . VAL A 1 81 ? 29.836 18.869 -32.342 1.00 24.22 81 VAL A C 1
ATOM 641 O O . VAL A 1 81 ? 29.610 17.919 -31.600 1.00 24.22 81 VAL A O 1
ATOM 644 N N . GLY A 1 82 ? 29.152 20.013 -32.269 1.00 35.38 82 GLY A N 1
ATOM 645 C CA . GLY A 1 82 ? 28.055 20.243 -31.319 1.00 35.38 82 GLY A CA 1
ATOM 646 C C . GLY A 1 82 ? 28.487 20.305 -29.844 1.00 35.38 82 GLY A C 1
ATOM 647 O O . GLY A 1 82 ? 29.660 20.498 -29.537 1.00 35.38 82 GLY A O 1
ATOM 648 N N . GLN A 1 83 ? 27.529 20.140 -28.922 1.00 27.33 83 GLN A N 1
ATOM 649 C CA . GLN A 1 83 ? 27.721 20.230 -27.459 1.00 27.33 83 GLN A CA 1
ATOM 650 C C . GLN A 1 83 ? 28.514 19.054 -26.840 1.00 27.33 83 GLN A C 1
ATOM 652 O O . GLN A 1 83 ? 28.457 18.825 -25.633 1.00 27.33 83 GLN A O 1
ATOM 657 N N . THR A 1 84 ? 29.247 18.274 -27.634 1.00 30.48 84 THR A N 1
ATOM 658 C CA . THR A 1 84 ? 30.025 17.127 -27.150 1.00 30.48 84 THR A CA 1
ATOM 659 C C . THR A 1 84 ? 31.490 17.289 -27.535 1.00 30.48 84 THR A C 1
ATOM 661 O O . THR A 1 84 ? 31.831 17.453 -28.706 1.00 30.48 84 THR A O 1
ATOM 664 N N . LEU A 1 85 ? 32.368 17.234 -26.531 1.00 33.78 85 LEU A N 1
ATOM 665 C CA . LEU A 1 85 ? 33.812 17.304 -26.716 1.00 33.78 85 LEU A CA 1
ATOM 666 C C . LEU A 1 85 ? 34.351 15.888 -26.976 1.00 33.78 85 LEU A C 1
ATOM 668 O O . LEU A 1 85 ? 34.290 15.028 -26.097 1.00 33.78 85 LEU A O 1
ATOM 672 N N . LEU A 1 86 ? 34.878 15.632 -28.175 1.00 31.33 86 LEU A N 1
ATOM 673 C CA . LEU A 1 86 ? 35.532 14.364 -28.506 1.00 31.33 86 LEU A CA 1
ATOM 674 C C . LEU A 1 86 ? 37.055 14.553 -28.458 1.00 31.33 86 LEU A C 1
ATOM 676 O O . LEU A 1 86 ? 37.615 15.273 -29.285 1.00 31.33 86 LEU A O 1
ATOM 680 N N . LEU A 1 87 ? 37.735 13.911 -27.505 1.00 33.59 87 LEU A N 1
ATOM 681 C CA . LEU A 1 87 ? 39.199 13.901 -27.443 1.00 33.59 87 LEU A CA 1
ATOM 682 C C . LEU A 1 87 ? 39.713 12.616 -28.109 1.00 33.59 87 LEU A C 1
ATOM 684 O O . LEU A 1 87 ? 39.512 11.520 -27.592 1.00 33.59 87 LEU A O 1
ATOM 688 N N . THR A 1 88 ? 40.367 12.738 -29.265 1.00 32.94 88 THR A N 1
ATOM 689 C CA . THR A 1 88 ? 41.015 11.600 -29.939 1.00 32.94 88 THR A CA 1
ATOM 690 C C . THR A 1 88 ? 42.514 11.655 -29.666 1.00 32.94 88 THR A C 1
ATOM 692 O O . THR A 1 88 ? 43.196 12.539 -30.177 1.00 32.94 88 THR A O 1
ATOM 695 N N . ILE A 1 89 ? 43.037 10.718 -28.870 1.00 31.14 89 ILE A N 1
ATOM 696 C CA . ILE A 1 89 ? 44.482 10.557 -28.661 1.00 31.14 89 ILE A CA 1
ATOM 697 C C . ILE A 1 89 ? 44.951 9.371 -29.509 1.00 31.14 89 ILE A C 1
ATOM 699 O O . ILE A 1 89 ? 44.631 8.221 -29.215 1.00 31.14 89 ILE A O 1
ATOM 703 N N . CYS A 1 90 ? 45.722 9.644 -30.562 1.00 27.62 90 CYS A N 1
ATOM 704 C CA . CYS A 1 90 ? 46.424 8.609 -31.316 1.00 27.62 90 CYS A CA 1
ATOM 705 C C . CYS A 1 90 ? 47.822 8.408 -30.726 1.00 27.62 90 CYS A C 1
ATOM 707 O O . CYS A 1 90 ? 48.727 9.192 -31.002 1.00 27.62 90 CYS A O 1
ATOM 709 N N . ALA A 1 91 ? 48.008 7.334 -29.960 1.00 28.30 91 ALA A N 1
ATOM 710 C CA . ALA A 1 91 ? 49.324 6.747 -29.734 1.00 28.30 91 ALA A CA 1
ATOM 711 C C . ALA A 1 91 ? 49.416 5.452 -30.550 1.00 28.30 91 ALA A C 1
ATOM 713 O O . ALA A 1 91 ? 48.464 4.671 -30.621 1.00 28.30 91 ALA A O 1
ATOM 714 N N . THR A 1 92 ? 50.546 5.236 -31.217 1.00 36.25 92 THR A N 1
ATOM 715 C CA . THR A 1 92 ? 50.764 4.071 -32.079 1.00 36.25 92 THR A CA 1
ATOM 716 C C . THR A 1 92 ? 50.535 2.755 -31.323 1.00 36.25 92 THR A C 1
ATOM 718 O O . THR A 1 92 ? 51.167 2.496 -30.302 1.00 36.25 92 THR A O 1
ATOM 721 N N . ASN A 1 93 ? 49.650 1.933 -31.904 1.00 30.98 93 ASN A N 1
ATOM 722 C CA . ASN A 1 93 ? 49.279 0.537 -31.613 1.00 30.98 93 ASN A CA 1
ATOM 723 C C . ASN A 1 93 ? 48.181 0.224 -30.576 1.00 30.98 93 ASN A C 1
ATOM 725 O O . ASN A 1 93 ? 47.831 -0.946 -30.449 1.00 30.98 93 ASN A O 1
ATOM 729 N N . ALA A 1 94 ? 47.534 1.206 -29.946 1.00 32.34 94 ALA A N 1
ATOM 730 C CA . ALA A 1 94 ? 46.206 1.020 -29.342 1.00 32.34 94 ALA A CA 1
ATOM 731 C C . ALA A 1 94 ? 45.559 2.383 -29.067 1.00 32.34 94 ALA A C 1
ATOM 733 O O . ALA A 1 94 ? 46.113 3.190 -28.324 1.00 32.34 94 ALA A O 1
ATOM 734 N N . VAL A 1 95 ? 44.379 2.637 -29.636 1.00 35.69 95 VAL A N 1
ATOM 735 C CA . VAL A 1 95 ? 43.596 3.843 -29.333 1.00 35.69 95 VAL A CA 1
ATOM 736 C C . VAL A 1 95 ? 42.592 3.494 -28.237 1.00 35.69 95 VAL A C 1
ATOM 738 O O . VAL A 1 95 ? 41.725 2.646 -28.436 1.00 35.69 95 VAL A O 1
ATOM 741 N N . LYS A 1 96 ? 42.700 4.149 -27.076 1.00 35.25 96 LYS A N 1
ATOM 742 C CA . LYS A 1 96 ? 41.619 4.191 -26.083 1.00 35.25 96 LYS A CA 1
ATOM 743 C C . LYS A 1 96 ? 40.793 5.444 -26.343 1.00 35.25 96 LYS A C 1
ATOM 745 O O . LYS A 1 96 ? 41.299 6.554 -26.196 1.00 35.25 96 LYS A O 1
ATOM 750 N N . ALA A 1 97 ? 39.544 5.268 -26.761 1.00 35.72 97 ALA A N 1
ATOM 751 C CA . ALA A 1 97 ? 38.604 6.373 -26.888 1.00 35.72 97 ALA A CA 1
ATOM 752 C C . ALA A 1 97 ? 37.997 6.680 -25.512 1.00 35.72 97 ALA A C 1
ATOM 754 O O . ALA A 1 97 ? 37.546 5.773 -24.816 1.00 35.72 97 ALA A O 1
ATOM 755 N N . PHE A 1 98 ? 37.973 7.957 -25.132 1.00 36.38 98 PHE A N 1
ATOM 756 C CA . PHE A 1 98 ? 37.273 8.438 -23.944 1.00 36.38 98 PHE A CA 1
ATOM 757 C C . PHE A 1 98 ? 36.257 9.490 -24.380 1.00 36.38 98 PHE A C 1
ATOM 759 O O . PHE A 1 98 ? 36.612 10.472 -25.030 1.00 36.38 98 PHE A O 1
ATOM 766 N N . THR A 1 99 ? 34.994 9.305 -24.009 1.00 34.03 99 THR A N 1
ATOM 767 C CA . THR A 1 99 ? 33.946 10.315 -24.187 1.00 34.03 99 THR A CA 1
ATOM 768 C C . THR A 1 99 ? 33.476 10.808 -22.832 1.00 34.03 99 THR A C 1
ATOM 770 O O . THR A 1 99 ? 33.226 10.008 -21.931 1.00 34.03 99 THR A O 1
ATOM 773 N N . ARG A 1 100 ? 33.317 12.127 -22.700 1.00 36.19 100 ARG A N 1
ATOM 774 C CA . ARG A 1 100 ? 32.666 12.756 -21.552 1.00 36.19 100 ARG A CA 1
ATOM 775 C C . ARG A 1 100 ? 31.557 13.672 -22.042 1.00 36.19 100 ARG A C 1
ATOM 777 O O . ARG A 1 100 ? 31.775 14.479 -22.940 1.00 36.19 100 ARG A O 1
ATOM 784 N N . THR A 1 101 ? 30.391 13.576 -21.423 1.00 30.05 101 THR A N 1
ATOM 785 C CA . THR A 1 101 ? 29.388 14.639 -21.451 1.00 30.05 101 THR A CA 1
ATOM 786 C C . THR A 1 101 ? 29.847 15.758 -20.518 1.00 30.05 101 THR A C 1
ATOM 788 O O . THR A 1 101 ? 30.318 15.505 -19.407 1.00 30.05 101 THR A O 1
ATOM 791 N N . CYS A 1 102 ? 29.786 17.003 -20.988 1.00 29.30 102 CYS A N 1
ATOM 792 C CA . CYS A 1 102 ? 30.074 18.169 -20.163 1.00 29.30 102 CYS A CA 1
ATOM 793 C C . CYS A 1 102 ? 28.957 18.334 -19.125 1.00 29.30 102 CYS A C 1
ATOM 795 O O . CYS A 1 102 ? 27.831 18.654 -19.487 1.00 29.30 102 CYS A O 1
ATOM 797 N N . GLU A 1 103 ? 29.272 18.150 -17.845 1.00 31.09 103 GLU A N 1
ATOM 798 C CA . GLU A 1 103 ? 28.443 18.630 -16.737 1.00 31.09 103 GLU A CA 1
ATOM 799 C C . GLU A 1 103 ? 29.171 19.756 -16.003 1.00 31.09 103 GLU A C 1
ATOM 801 O O . GLU A 1 103 ? 30.384 19.703 -15.780 1.00 31.09 103 GLU A O 1
ATOM 806 N N . VAL A 1 104 ? 28.410 20.778 -15.613 1.00 34.28 104 VAL A N 1
ATOM 807 C CA . VAL A 1 104 ? 28.859 21.838 -14.707 1.00 34.28 104 VAL A CA 1
ATOM 808 C C . VAL A 1 104 ? 28.958 21.233 -13.306 1.00 34.28 104 VAL A C 1
ATOM 810 O O . VAL A 1 104 ? 27.942 20.921 -12.690 1.00 34.28 104 VAL A O 1
ATOM 813 N N . VAL A 1 105 ? 30.176 21.034 -12.798 1.00 31.27 105 VAL A N 1
ATOM 814 C CA . VAL A 1 105 ? 30.398 20.422 -11.477 1.00 31.27 105 VAL A CA 1
ATOM 815 C C . VAL A 1 105 ? 30.523 21.516 -10.405 1.00 31.27 105 VAL A C 1
ATOM 817 O O . VAL A 1 105 ? 31.404 22.372 -10.522 1.00 31.27 105 VAL A O 1
ATOM 820 N N . PRO A 1 106 ? 29.709 21.504 -9.330 1.00 29.81 106 PRO A N 1
ATOM 821 C CA . PRO A 1 106 ? 29.891 22.407 -8.200 1.00 29.81 106 PRO A CA 1
ATOM 822 C C . PRO A 1 106 ? 31.222 22.150 -7.487 1.00 29.81 106 PRO A C 1
ATOM 824 O O . PRO A 1 106 ? 31.681 21.013 -7.349 1.00 29.81 106 PRO A O 1
ATOM 827 N N . LYS A 1 107 ? 31.830 23.221 -6.977 1.00 28.20 107 LYS A N 1
ATOM 828 C CA . LYS A 1 107 ? 33.104 23.181 -6.253 1.00 28.20 107 LYS A CA 1
ATOM 829 C C . LYS A 1 107 ? 33.010 22.226 -5.046 1.00 28.20 107 LYS A C 1
ATOM 831 O O . LYS A 1 107 ? 32.357 22.553 -4.061 1.00 28.20 107 LYS A O 1
ATOM 836 N N . GLY A 1 108 ? 33.676 21.067 -5.120 1.00 31.12 108 GLY A N 1
ATOM 837 C CA . GLY A 1 108 ? 33.818 20.118 -4.001 1.00 31.12 108 GLY A CA 1
ATOM 838 C C . GLY A 1 108 ? 33.292 18.689 -4.208 1.00 31.12 108 GLY A C 1
ATOM 839 O O . GLY A 1 108 ? 33.377 17.899 -3.272 1.00 31.12 108 GLY A O 1
ATOM 840 N N . ALA A 1 109 ? 32.776 18.318 -5.384 1.00 29.47 109 ALA A N 1
ATOM 841 C CA . ALA A 1 109 ? 32.365 16.933 -5.650 1.00 29.47 109 ALA A CA 1
ATOM 842 C C . ALA A 1 109 ? 33.565 16.004 -5.944 1.00 29.47 109 ALA A C 1
ATOM 844 O O . ALA A 1 109 ? 34.502 16.388 -6.647 1.00 29.47 109 ALA A O 1
ATOM 845 N N . SER A 1 110 ? 33.532 14.769 -5.429 1.00 31.75 110 SER A N 1
ATOM 846 C CA . SER A 1 110 ? 34.472 13.705 -5.803 1.00 31.75 110 SER A CA 1
ATOM 847 C C . SER A 1 110 ? 34.007 12.976 -7.071 1.00 31.75 110 SER A C 1
ATOM 849 O O . SER A 1 110 ? 32.815 12.779 -7.301 1.00 31.75 110 SER A O 1
ATOM 851 N N . TRP A 1 111 ? 34.966 12.597 -7.917 1.00 32.81 111 TRP A N 1
ATOM 852 C CA . TRP A 1 111 ? 34.733 12.054 -9.257 1.00 32.81 111 TRP A CA 1
ATOM 853 C C . TRP A 1 111 ? 34.399 10.550 -9.244 1.00 32.81 111 TRP A C 1
ATOM 855 O O . TRP A 1 111 ? 35.064 9.771 -8.562 1.00 32.81 111 TRP A O 1
ATOM 865 N N . GLY A 1 112 ? 33.395 10.143 -10.032 1.00 32.47 112 GLY A N 1
ATOM 866 C CA . GLY A 1 112 ? 33.028 8.740 -10.278 1.00 32.47 112 GLY A CA 1
ATOM 867 C C . GLY A 1 112 ? 33.935 8.012 -11.288 1.00 32.47 112 GLY A C 1
ATOM 868 O O . GLY A 1 112 ? 34.754 8.626 -11.971 1.00 32.47 112 GLY A O 1
ATOM 869 N N . SER A 1 113 ? 33.781 6.686 -11.355 1.00 30.92 113 SER A N 1
ATOM 870 C CA . SER A 1 113 ? 34.594 5.714 -12.108 1.00 30.92 113 SER A CA 1
ATOM 871 C C . SER A 1 113 ? 34.533 5.847 -13.640 1.00 30.92 113 SER A C 1
ATOM 873 O O . SER A 1 113 ? 33.486 6.148 -14.205 1.00 30.92 113 SER A O 1
ATOM 875 N N . TRP A 1 114 ? 35.657 5.552 -14.307 1.00 34.03 114 TRP A N 1
ATOM 876 C CA . TRP A 1 114 ? 35.834 5.551 -15.767 1.00 34.03 114 TRP A CA 1
ATOM 877 C C . TRP A 1 114 ? 35.056 4.423 -16.469 1.00 34.03 114 TRP A C 1
ATOM 879 O O . TRP A 1 114 ? 34.999 3.308 -15.954 1.00 34.03 114 TRP A O 1
ATOM 889 N N . VAL A 1 115 ? 34.529 4.692 -17.670 1.00 36.16 115 VAL A N 1
ATOM 890 C CA . VAL A 1 115 ? 33.921 3.687 -18.564 1.00 36.16 115 VAL A CA 1
ATOM 891 C C . VAL A 1 115 ? 34.905 3.384 -19.699 1.00 36.16 115 VAL A C 1
ATOM 893 O O . VAL A 1 115 ? 35.276 4.288 -20.445 1.00 36.16 115 VAL A O 1
ATOM 896 N N . ASP A 1 116 ? 35.356 2.131 -19.806 1.00 39.78 116 ASP A N 1
ATOM 897 C CA . ASP A 1 116 ? 36.261 1.665 -20.868 1.00 39.78 116 ASP A CA 1
ATOM 898 C C . ASP A 1 116 ? 35.421 1.274 -22.101 1.00 39.78 116 ASP A C 1
ATOM 900 O O . ASP A 1 116 ? 34.595 0.364 -22.025 1.00 39.78 116 ASP A O 1
ATOM 904 N N . LEU A 1 117 ? 35.587 1.975 -23.231 1.00 37.50 117 LEU A N 1
ATOM 905 C CA . LEU A 1 117 ? 34.796 1.749 -24.457 1.00 37.50 117 LEU A CA 1
ATOM 906 C C . LEU A 1 117 ? 35.215 0.486 -25.240 1.00 37.50 117 LEU A C 1
ATOM 908 O O . LEU A 1 117 ? 34.649 0.199 -26.295 1.00 37.50 117 LEU A O 1
ATOM 912 N N . GLY A 1 118 ? 36.180 -0.285 -24.730 1.00 42.22 118 GLY A N 1
ATOM 913 C CA . GLY A 1 118 ? 36.785 -1.405 -25.448 1.00 42.22 118 GLY A CA 1
ATOM 914 C C . GLY A 1 118 ? 37.697 -0.937 -26.588 1.00 42.22 118 GLY A C 1
ATOM 915 O O . GLY A 1 118 ? 37.644 0.206 -27.043 1.00 42.22 118 GLY A O 1
ATOM 916 N N . ALA A 1 119 ? 38.595 -1.815 -27.038 1.00 43.25 119 ALA A N 1
ATOM 917 C CA . ALA A 1 119 ? 39.540 -1.497 -28.105 1.00 43.25 119 ALA A CA 1
ATOM 918 C C . ALA A 1 119 ? 38.813 -1.397 -29.460 1.00 43.25 119 ALA A C 1
ATOM 920 O O . ALA A 1 119 ? 38.504 -2.415 -30.075 1.00 43.25 119 ALA A O 1
ATOM 921 N N . ALA A 1 120 ? 38.555 -0.177 -29.933 1.00 45.97 120 ALA A N 1
ATOM 922 C CA . ALA A 1 120 ? 38.156 0.065 -31.317 1.00 45.97 120 ALA A CA 1
ATOM 923 C C . ALA A 1 120 ? 39.403 0.040 -32.214 1.00 45.97 120 ALA A C 1
ATOM 925 O O . ALA A 1 120 ? 40.418 0.663 -31.887 1.00 45.97 120 ALA A O 1
ATOM 926 N N . SER A 1 121 ? 39.359 -0.679 -33.340 1.00 51.12 121 SER A N 1
ATOM 927 C CA . SER A 1 121 ? 40.469 -0.631 -34.293 1.00 51.12 121 SER A CA 1
ATOM 928 C C . SER A 1 121 ? 40.471 0.717 -35.024 1.00 51.12 121 SER A C 1
ATOM 930 O O . SER A 1 121 ? 39.427 1.334 -35.238 1.00 51.12 121 SER A O 1
ATOM 932 N N . THR A 1 122 ? 41.645 1.192 -35.442 1.00 48.19 122 THR A N 1
ATOM 933 C CA . THR A 1 122 ? 41.787 2.450 -36.199 1.00 48.19 122 THR A CA 1
ATOM 934 C C . THR A 1 122 ? 41.001 2.444 -37.510 1.00 48.19 122 THR A C 1
ATOM 936 O O . THR A 1 122 ? 40.597 3.502 -37.986 1.00 48.19 122 THR A O 1
ATOM 939 N N . THR A 1 123 ? 40.765 1.263 -38.079 1.00 48.44 123 THR A N 1
ATOM 940 C CA . THR A 1 123 ? 40.012 1.083 -39.321 1.00 48.44 123 THR A CA 1
ATOM 941 C C . THR A 1 123 ? 38.517 1.333 -39.106 1.00 48.44 123 THR A C 1
ATOM 943 O O . THR A 1 123 ? 37.915 2.023 -39.919 1.00 48.44 123 THR A O 1
ATOM 946 N N . ASP A 1 124 ? 37.954 0.883 -37.974 1.00 47.53 124 ASP A N 1
ATOM 947 C CA . ASP A 1 124 ? 36.529 1.064 -37.627 1.00 47.53 124 ASP A CA 1
ATOM 948 C C . ASP A 1 124 ? 36.145 2.539 -37.391 1.00 47.53 124 ASP A C 1
ATOM 950 O O . ASP A 1 124 ? 34.987 2.929 -37.535 1.00 47.53 124 ASP A O 1
ATOM 954 N N . ILE A 1 125 ? 37.118 3.367 -36.993 1.00 52.09 125 ILE A N 1
ATOM 955 C CA . ILE A 1 125 ? 36.933 4.808 -36.764 1.00 52.09 125 ILE A CA 1
ATOM 956 C C . ILE A 1 125 ? 36.999 5.581 -38.090 1.00 52.09 125 ILE A C 1
ATOM 958 O O . ILE A 1 125 ? 36.271 6.554 -38.279 1.00 52.09 125 ILE A O 1
ATOM 962 N N . GLN A 1 126 ? 37.874 5.165 -39.012 1.00 43.91 126 GLN A N 1
ATOM 963 C CA . GLN A 1 126 ? 38.140 5.886 -40.261 1.00 43.91 126 GLN A CA 1
ATOM 964 C C . GLN A 1 126 ? 37.049 5.711 -41.317 1.00 43.91 126 GLN A C 1
ATOM 966 O O . GLN A 1 126 ? 36.827 6.623 -42.111 1.00 43.91 126 GLN A O 1
ATOM 971 N N . ASP A 1 127 ? 36.364 4.572 -41.331 1.00 56.31 127 ASP A N 1
ATOM 972 C CA . ASP A 1 127 ? 35.277 4.294 -42.274 1.00 56.31 127 ASP A CA 1
ATOM 973 C C . ASP A 1 127 ? 33.883 4.642 -41.717 1.00 56.31 127 ASP A C 1
ATOM 975 O O . ASP A 1 127 ? 32.878 4.473 -42.408 1.00 56.31 127 ASP A O 1
ATOM 979 N N . GLY A 1 128 ? 33.809 5.143 -40.477 1.00 51.19 128 GLY A N 1
ATOM 980 C CA . GLY A 1 128 ? 32.550 5.429 -39.788 1.00 51.19 128 GLY A CA 1
ATOM 981 C C . GLY A 1 128 ? 31.744 4.175 -39.428 1.00 51.19 128 GLY A C 1
ATOM 982 O O . GLY A 1 128 ? 30.562 4.289 -39.104 1.00 51.19 128 GLY A O 1
ATOM 983 N N . SER A 1 129 ? 32.346 2.980 -39.473 1.00 53.91 129 SER A N 1
ATOM 984 C CA . SER A 1 129 ? 31.665 1.696 -39.276 1.00 53.91 129 SER A CA 1
ATOM 985 C C . SER A 1 129 ? 31.506 1.273 -37.814 1.00 53.91 129 SER A C 1
ATOM 987 O O . SER A 1 129 ? 31.161 0.109 -37.556 1.00 53.91 129 SER A O 1
ATOM 989 N N . ILE A 1 130 ? 31.690 2.190 -36.850 1.00 55.47 130 ILE A N 1
ATOM 990 C CA . ILE A 1 130 ? 31.168 2.018 -35.485 1.00 55.47 130 ILE A CA 1
ATOM 991 C C . ILE A 1 130 ? 29.640 2.021 -35.569 1.00 55.47 130 ILE A C 1
ATOM 993 O O . ILE A 1 130 ? 28.944 2.999 -35.314 1.00 55.47 130 ILE A O 1
ATOM 997 N N . THR A 1 131 ? 29.108 0.883 -35.983 1.00 56.28 131 THR A N 1
ATOM 998 C CA . THR A 1 131 ? 27.697 0.566 -35.894 1.00 56.28 131 THR A CA 1
ATOM 999 C C . THR A 1 131 ? 27.397 0.222 -34.444 1.00 56.28 131 THR A C 1
ATOM 1001 O O . THR A 1 131 ? 28.248 -0.318 -33.733 1.00 56.28 131 THR A O 1
ATOM 1004 N N . ALA A 1 132 ? 26.167 0.470 -33.996 1.00 50.84 132 ALA A N 1
ATOM 1005 C CA . ALA A 1 132 ? 25.744 0.117 -32.643 1.00 50.84 132 ALA A CA 1
ATOM 1006 C C . ALA A 1 132 ? 26.017 -1.374 -32.304 1.00 50.84 132 ALA A C 1
ATOM 1008 O O . ALA A 1 132 ? 26.179 -1.724 -31.143 1.00 50.84 132 ALA A O 1
ATOM 1009 N N . GLN A 1 133 ? 26.150 -2.249 -33.317 1.00 49.47 133 GLN A N 1
ATOM 1010 C CA . GLN A 1 133 ? 26.507 -3.671 -33.195 1.00 49.47 133 GLN A CA 1
ATOM 1011 C C . GLN A 1 133 ? 27.915 -3.942 -32.665 1.00 49.47 133 GLN A C 1
ATOM 1013 O O . GLN A 1 133 ? 28.135 -5.021 -32.123 1.00 49.47 133 GLN A O 1
ATOM 1018 N N . LYS A 1 134 ? 28.844 -2.996 -32.819 1.00 53.06 134 LYS A N 1
ATOM 1019 C CA . LYS A 1 134 ? 30.233 -3.122 -32.359 1.00 53.06 134 LYS A CA 1
ATOM 1020 C C . LYS A 1 134 ? 30.471 -2.493 -30.981 1.00 53.06 134 LYS A C 1
ATOM 1022 O O . LYS A 1 134 ? 31.547 -2.665 -30.420 1.00 53.06 134 LYS A O 1
ATOM 1027 N N . LEU A 1 135 ? 29.486 -1.778 -30.432 1.00 55.53 135 LEU A N 1
ATOM 1028 C CA . LEU A 1 135 ? 29.516 -1.306 -29.048 1.00 55.53 135 LEU A CA 1
ATOM 1029 C C . LEU A 1 135 ? 29.228 -2.481 -28.110 1.00 55.53 135 LEU A C 1
ATOM 1031 O O . LEU A 1 135 ? 28.454 -3.377 -28.456 1.00 55.53 135 LEU A O 1
ATOM 1035 N N . SER A 1 136 ? 29.812 -2.473 -26.909 1.00 62.59 136 SER A N 1
ATOM 1036 C CA . SER A 1 136 ? 29.382 -3.420 -25.877 1.00 62.59 136 SER A CA 1
ATOM 1037 C C . SER A 1 136 ? 27.874 -3.264 -25.646 1.00 62.59 136 SER A C 1
ATOM 1039 O O . SER A 1 136 ? 27.320 -2.169 -25.802 1.00 62.59 136 SER A O 1
ATOM 1041 N N . SER A 1 137 ? 27.195 -4.353 -25.275 1.00 58.03 137 SER A N 1
ATOM 1042 C CA . SER A 1 137 ? 25.753 -4.346 -24.980 1.00 58.03 137 SER A CA 1
ATOM 1043 C C . SER A 1 137 ? 25.354 -3.219 -24.026 1.00 58.03 137 SER A C 1
ATOM 1045 O O . SER A 1 137 ? 24.271 -2.648 -24.154 1.00 58.03 137 SER A O 1
ATOM 1047 N N . ASP A 1 138 ? 26.253 -2.873 -23.110 1.00 50.97 138 ASP A N 1
ATOM 1048 C CA . ASP A 1 138 ? 26.025 -1.922 -22.030 1.00 50.97 138 ASP A CA 1
ATOM 1049 C C . ASP A 1 138 ? 26.074 -0.476 -22.543 1.00 50.97 138 ASP A C 1
ATOM 1051 O O . ASP A 1 138 ? 25.206 0.335 -22.209 1.00 50.97 138 ASP A O 1
ATOM 1055 N N . ILE A 1 139 ? 27.020 -0.160 -23.436 1.00 57.00 139 ILE A N 1
ATOM 1056 C CA . ILE A 1 139 ? 27.102 1.152 -24.098 1.00 57.00 139 ILE A CA 1
ATOM 1057 C C . ILE A 1 139 ? 25.942 1.309 -25.075 1.00 57.00 139 ILE A C 1
ATOM 1059 O O . ILE A 1 139 ? 25.289 2.349 -25.116 1.00 57.00 139 ILE A O 1
ATOM 1063 N N . ARG A 1 140 ? 25.646 0.251 -25.830 1.00 56.16 140 ARG A N 1
ATOM 1064 C CA . ARG A 1 140 ? 24.546 0.233 -26.784 1.00 56.16 140 ARG A CA 1
ATOM 1065 C C . ARG A 1 140 ? 23.205 0.497 -26.106 1.00 56.16 140 ARG A C 1
ATOM 1067 O O . ARG A 1 140 ? 22.480 1.380 -26.535 1.00 56.16 140 ARG A O 1
ATOM 1074 N N . THR A 1 141 ? 22.928 -0.184 -24.996 1.00 57.03 141 THR A N 1
ATOM 1075 C CA . THR A 1 141 ? 21.712 0.033 -24.196 1.00 57.03 141 THR A CA 1
ATOM 1076 C C . THR A 1 141 ? 21.659 1.448 -23.609 1.00 57.03 141 THR A C 1
ATOM 1078 O O . THR A 1 141 ? 20.592 2.057 -23.588 1.00 57.03 141 THR A O 1
ATOM 1081 N N . SER A 1 142 ? 22.803 1.991 -23.181 1.00 55.97 142 SER A N 1
ATOM 1082 C CA . SER A 1 142 ? 22.898 3.348 -22.620 1.00 55.97 142 SER A CA 1
ATOM 1083 C C . SER A 1 142 ? 22.678 4.452 -23.660 1.00 55.97 142 SER A C 1
ATOM 1085 O O . SER A 1 142 ? 22.195 5.527 -23.313 1.00 55.97 142 SER A O 1
ATOM 1087 N N . ILE A 1 143 ? 23.015 4.194 -24.928 1.00 58.75 143 ILE A N 1
ATOM 1088 C CA . ILE A 1 143 ? 22.791 5.116 -26.051 1.00 58.75 143 ILE A CA 1
ATOM 1089 C C . ILE A 1 143 ? 21.386 4.939 -26.642 1.00 58.75 143 ILE A C 1
ATOM 1091 O O . ILE A 1 143 ? 20.730 5.924 -26.965 1.00 58.75 143 ILE A O 1
ATOM 1095 N N . GLU A 1 144 ? 20.918 3.697 -26.789 1.00 62.06 144 GLU A N 1
ATOM 1096 C CA . GLU A 1 144 ? 19.638 3.380 -27.434 1.00 62.06 144 GLU A CA 1
ATOM 1097 C C . GLU A 1 144 ? 18.431 3.705 -26.541 1.00 62.06 144 GLU A C 1
ATOM 1099 O O . GLU A 1 144 ? 17.337 3.906 -27.065 1.00 62.06 144 GLU A O 1
ATOM 1104 N N . ASN A 1 145 ? 18.597 3.794 -25.213 1.00 75.31 145 ASN A N 1
ATOM 1105 C CA . ASN A 1 145 ? 17.506 4.187 -24.322 1.00 75.31 145 ASN A CA 1
ATOM 1106 C C . ASN A 1 145 ? 18.004 4.863 -23.022 1.00 75.31 145 ASN A C 1
ATOM 1108 O O . ASN A 1 145 ? 18.078 4.216 -21.973 1.00 75.31 145 ASN A O 1
ATOM 1112 N N . PRO A 1 146 ? 18.321 6.173 -23.047 1.00 80.19 146 PRO A N 1
ATOM 1113 C CA . PRO A 1 146 ? 18.767 6.901 -21.855 1.00 80.19 146 PRO A CA 1
ATOM 1114 C C . PRO A 1 146 ? 17.725 6.901 -20.722 1.00 80.19 146 PRO A C 1
ATOM 1116 O O . PRO A 1 146 ? 18.096 6.963 -19.548 1.00 80.19 146 PRO A O 1
ATOM 1119 N N . LEU A 1 147 ? 16.430 6.766 -21.043 1.00 86.19 147 LEU A N 1
ATOM 1120 C CA . LEU A 1 147 ? 15.360 6.670 -20.045 1.00 86.19 147 LEU A CA 1
ATOM 1121 C C . LEU A 1 147 ? 15.473 5.389 -19.217 1.00 86.19 147 LEU A C 1
ATOM 1123 O O . LEU A 1 147 ? 15.277 5.427 -18.004 1.00 86.19 147 LEU A O 1
ATOM 1127 N N . ARG A 1 148 ? 15.879 4.271 -19.829 1.00 90.44 148 ARG A N 1
ATOM 1128 C CA . ARG A 1 148 ? 16.094 3.012 -19.106 1.00 90.44 148 ARG A CA 1
ATOM 1129 C C . ARG A 1 148 ? 17.116 3.172 -17.983 1.00 90.44 148 ARG A C 1
ATOM 1131 O O . ARG A 1 148 ? 16.876 2.689 -16.879 1.00 90.44 148 ARG A O 1
ATOM 1138 N N . THR A 1 149 ? 18.227 3.860 -18.240 1.00 88.75 149 THR A N 1
ATOM 1139 C CA . THR A 1 149 ? 19.250 4.127 -17.217 1.00 88.75 149 THR A CA 1
ATOM 1140 C C . THR A 1 149 ? 18.674 4.942 -16.058 1.00 88.75 149 THR A C 1
ATOM 1142 O O . THR A 1 149 ? 18.940 4.625 -14.899 1.00 88.75 149 THR A O 1
ATOM 1145 N N . LEU A 1 150 ? 17.830 5.939 -16.348 1.00 91.12 150 LEU A N 1
ATOM 1146 C CA . LEU A 1 150 ? 17.152 6.739 -15.323 1.00 91.12 150 LEU A CA 1
ATOM 1147 C C . LEU A 1 150 ? 16.163 5.906 -14.497 1.00 91.12 150 LEU A C 1
ATOM 1149 O O . LEU A 1 150 ? 16.167 5.988 -13.269 1.00 91.12 150 LEU A O 1
ATOM 1153 N N . PHE A 1 151 ? 15.356 5.063 -15.141 1.00 93.94 151 PHE A N 1
ATOM 1154 C CA . PHE A 1 151 ? 14.395 4.199 -14.451 1.00 93.94 151 PHE A CA 1
ATOM 1155 C C . PHE A 1 151 ? 15.091 3.163 -13.565 1.00 93.94 151 PHE A C 1
ATOM 1157 O O . PHE A 1 151 ? 14.666 2.939 -12.431 1.00 93.94 151 PHE A O 1
ATOM 1164 N N . ILE A 1 152 ? 16.205 2.593 -14.032 1.00 92.31 152 ILE A N 1
ATOM 1165 C CA . ILE A 1 152 ? 17.038 1.693 -13.226 1.00 92.31 152 ILE A CA 1
ATOM 1166 C C . ILE A 1 152 ? 17.640 2.436 -12.030 1.00 92.31 152 ILE A C 1
ATOM 1168 O O . ILE A 1 152 ? 17.587 1.940 -10.906 1.00 92.31 152 ILE A O 1
ATOM 1172 N N . ALA A 1 153 ? 18.138 3.660 -12.225 1.00 89.75 153 ALA A N 1
ATOM 1173 C CA . ALA A 1 153 ? 18.636 4.491 -11.129 1.00 89.75 153 ALA A CA 1
ATOM 1174 C C . ALA A 1 153 ? 17.539 4.872 -10.111 1.00 89.75 153 ALA A C 1
ATOM 1176 O O . ALA A 1 153 ? 17.844 5.146 -8.944 1.00 89.75 153 ALA A O 1
ATOM 1177 N N . ALA A 1 154 ? 16.270 4.874 -10.526 1.00 89.31 154 ALA A N 1
ATOM 1178 C CA . ALA A 1 154 ? 15.098 5.042 -9.667 1.00 89.31 154 ALA A CA 1
ATOM 1179 C C . ALA A 1 154 ? 14.638 3.741 -8.974 1.00 89.31 154 ALA A C 1
ATOM 1181 O O . ALA A 1 154 ? 13.747 3.789 -8.131 1.00 89.31 154 ALA A O 1
ATOM 1182 N N . GLY A 1 155 ? 15.262 2.597 -9.270 1.00 91.50 155 GLY A N 1
ATOM 1183 C CA . GLY A 1 155 ? 14.983 1.309 -8.629 1.00 91.50 155 GLY A CA 1
ATOM 1184 C C . GLY A 1 155 ? 14.111 0.350 -9.442 1.00 91.50 155 GLY A C 1
ATOM 1185 O O . GLY A 1 155 ? 13.729 -0.691 -8.917 1.00 91.50 155 GLY A O 1
ATOM 1186 N N . ALA A 1 156 ? 13.791 0.667 -10.700 1.00 95.12 156 ALA A N 1
ATOM 1187 C CA . ALA A 1 156 ? 13.123 -0.277 -11.592 1.00 95.12 156 ALA A CA 1
ATOM 1188 C C . ALA A 1 156 ? 14.112 -1.307 -12.164 1.00 95.12 156 ALA A C 1
ATOM 1190 O O . ALA A 1 156 ? 15.292 -1.028 -12.363 1.00 95.12 156 ALA A O 1
ATOM 1191 N N . GLU A 1 157 ? 13.626 -2.493 -12.514 1.00 95.69 157 GLU A N 1
ATOM 1192 C CA . GLU A 1 157 ? 14.424 -3.522 -13.185 1.00 95.69 157 GLU A CA 1
ATOM 1193 C C . GLU A 1 157 ? 13.857 -3.812 -14.577 1.00 95.69 157 GLU A C 1
ATOM 1195 O O . GLU A 1 157 ? 12.709 -4.232 -14.707 1.00 95.69 157 GLU A O 1
ATOM 1200 N N . TYR A 1 158 ? 14.645 -3.640 -15.638 1.00 96.00 158 TYR A N 1
ATOM 1201 C CA . TYR A 1 158 ? 14.196 -3.956 -16.998 1.00 96.00 158 TYR A CA 1
ATOM 1202 C C . TYR A 1 158 ? 14.451 -5.425 -17.365 1.00 96.00 158 TYR A C 1
ATOM 1204 O O . TYR A 1 158 ? 15.562 -5.932 -17.186 1.00 96.00 158 TYR A O 1
ATOM 1212 N N . ASN A 1 159 ? 13.458 -6.112 -17.939 1.00 96.12 159 ASN A N 1
ATOM 1213 C CA . ASN A 1 159 ? 13.633 -7.469 -18.460 1.00 96.12 159 ASN A CA 1
ATOM 1214 C C . ASN A 1 159 ? 13.814 -7.479 -19.982 1.00 96.12 159 ASN A C 1
ATOM 1216 O O . ASN A 1 159 ? 12.844 -7.478 -20.729 1.00 96.12 159 ASN A O 1
ATOM 1220 N N . ALA A 1 160 ? 15.059 -7.563 -20.450 1.00 92.31 160 ALA A N 1
ATOM 1221 C CA . ALA A 1 160 ? 15.367 -7.677 -21.881 1.00 92.31 160 ALA A CA 1
ATOM 1222 C C . ALA A 1 160 ? 15.195 -9.098 -22.460 1.00 92.31 160 ALA A C 1
ATOM 1224 O O . ALA A 1 160 ? 15.366 -9.285 -23.661 1.00 92.31 160 ALA A O 1
ATOM 1225 N N . GLY A 1 161 ? 14.939 -10.100 -21.613 1.00 91.56 161 GLY A N 1
ATOM 1226 C CA . GLY A 1 161 ? 14.911 -11.512 -21.994 1.00 91.56 161 GLY A CA 1
ATOM 1227 C C . GLY A 1 161 ? 13.502 -12.091 -22.029 1.00 91.56 161 GLY A C 1
ATOM 1228 O O . GLY A 1 161 ? 12.545 -11.405 -22.359 1.00 91.56 161 GLY A O 1
ATOM 1229 N N . VAL A 1 162 ? 13.386 -13.369 -21.675 1.00 95.81 162 VAL A N 1
ATOM 1230 C CA . VAL A 1 162 ? 12.103 -14.070 -21.507 1.00 95.81 162 VAL A CA 1
ATOM 1231 C C . VAL A 1 162 ? 11.436 -13.707 -20.179 1.00 95.81 162 VAL A C 1
ATOM 1233 O O . VAL A 1 162 ? 12.102 -13.205 -19.271 1.00 95.81 162 VAL A O 1
ATOM 1236 N N . ASP A 1 163 ? 10.142 -13.994 -20.052 1.00 97.94 163 ASP A N 1
ATOM 1237 C CA . ASP A 1 163 ? 9.386 -13.837 -18.806 1.00 97.94 163 ASP A CA 1
ATOM 1238 C C . ASP A 1 163 ? 10.105 -14.494 -17.617 1.00 97.94 163 ASP A C 1
ATOM 1240 O O . ASP A 1 163 ? 10.594 -15.623 -17.705 1.00 97.94 163 ASP A O 1
ATOM 1244 N N . LYS A 1 164 ? 10.170 -13.777 -16.491 1.00 97.12 164 LYS A N 1
ATOM 1245 C CA . LYS A 1 164 ? 10.780 -14.258 -15.243 1.00 97.12 164 LYS A CA 1
ATOM 1246 C C . LYS A 1 164 ? 9.739 -14.308 -14.139 1.00 97.12 164 LYS A C 1
ATOM 1248 O O . LYS A 1 164 ? 8.903 -13.417 -14.033 1.00 97.12 164 LYS A O 1
ATOM 1253 N N . THR A 1 165 ? 9.842 -15.293 -13.260 1.00 97.56 165 THR A N 1
ATOM 1254 C CA . THR A 1 165 ? 9.060 -15.315 -12.022 1.00 97.56 165 THR A CA 1
ATOM 1255 C C . THR A 1 165 ? 9.759 -14.484 -10.950 1.00 97.56 165 THR A C 1
ATOM 1257 O O . THR A 1 165 ? 10.966 -14.616 -10.743 1.00 97.56 165 THR A O 1
ATOM 1260 N N . ARG A 1 166 ? 9.005 -13.630 -10.258 1.00 95.31 166 ARG A N 1
ATOM 1261 C CA . ARG A 1 166 ? 9.440 -12.860 -9.087 1.00 95.31 166 ARG A CA 1
ATOM 1262 C C . ARG A 1 166 ? 8.476 -13.092 -7.936 1.00 95.31 166 ARG A C 1
ATOM 1264 O O . ARG A 1 166 ? 7.342 -13.499 -8.155 1.00 95.31 166 ARG A O 1
ATOM 1271 N N . ILE A 1 167 ? 8.929 -12.802 -6.725 1.00 93.44 167 ILE A N 1
ATOM 1272 C CA . ILE A 1 167 ? 8.064 -12.745 -5.551 1.00 93.44 167 ILE A CA 1
ATOM 1273 C C . ILE A 1 167 ? 7.791 -11.274 -5.263 1.00 93.44 167 ILE A C 1
ATOM 1275 O O . ILE A 1 167 ? 8.726 -10.489 -5.104 1.00 93.44 167 ILE A O 1
ATOM 1279 N N . ALA A 1 168 ? 6.518 -10.899 -5.251 1.00 92.38 168 ALA A N 1
ATOM 1280 C CA . ALA A 1 168 ? 6.095 -9.565 -4.875 1.00 92.38 168 ALA A CA 1
ATOM 1281 C C . ALA A 1 168 ? 6.299 -9.333 -3.364 1.00 92.38 168 ALA A C 1
ATOM 1283 O O . ALA A 1 168 ? 6.350 -10.296 -2.597 1.00 92.38 168 ALA A O 1
ATOM 1284 N N . PRO A 1 169 ? 6.345 -8.073 -2.891 1.00 87.62 169 PRO A N 1
ATOM 1285 C CA . PRO A 1 169 ? 6.525 -7.763 -1.467 1.00 87.62 169 PRO A CA 1
ATOM 1286 C C . PRO A 1 169 ? 5.470 -8.370 -0.525 1.00 87.62 169 PRO A C 1
ATOM 1288 O O . PRO A 1 169 ? 5.703 -8.489 0.674 1.00 87.62 169 PRO A O 1
ATOM 1291 N N . TRP A 1 170 ? 4.305 -8.756 -1.051 1.00 89.81 170 TRP A N 1
ATOM 1292 C CA . TRP A 1 170 ? 3.248 -9.442 -0.304 1.00 89.81 170 TRP A CA 1
ATOM 1293 C C . TRP A 1 170 ? 3.336 -10.978 -0.353 1.00 89.81 170 TRP A C 1
ATOM 1295 O O . TRP A 1 170 ? 2.467 -11.655 0.187 1.00 89.81 170 TRP A O 1
ATOM 1305 N N . GLY A 1 171 ? 4.394 -11.535 -0.950 1.00 90.00 171 GLY A N 1
ATOM 1306 C CA . GLY A 1 171 ? 4.706 -12.967 -0.932 1.00 90.00 171 GLY A CA 1
ATOM 1307 C C . GLY A 1 171 ? 4.142 -13.780 -2.098 1.00 90.00 171 GLY A C 1
ATOM 1308 O O . GLY A 1 171 ? 4.427 -14.972 -2.192 1.00 90.00 171 GLY A O 1
ATOM 1309 N N . GLU A 1 172 ? 3.381 -13.168 -3.005 1.00 92.75 172 GLU A N 1
ATOM 1310 C CA . GLU A 1 172 ? 2.842 -13.863 -4.177 1.00 92.75 172 GLU A CA 1
ATOM 1311 C C . GLU A 1 172 ? 3.811 -13.866 -5.362 1.00 92.75 172 GLU A C 1
ATOM 1313 O O . GLU A 1 172 ? 4.622 -12.959 -5.550 1.00 92.75 172 GLU A O 1
ATOM 1318 N N . SER A 1 173 ? 3.695 -14.899 -6.195 1.00 96.19 173 SER A N 1
ATOM 1319 C CA . SER A 1 173 ? 4.447 -15.016 -7.440 1.00 96.19 173 SER A CA 1
ATOM 1320 C C . SER A 1 173 ? 3.868 -14.092 -8.513 1.00 96.19 173 SER A C 1
ATOM 1322 O O . SER A 1 173 ? 2.692 -14.197 -8.851 1.00 96.19 173 SER A O 1
ATOM 1324 N N . VAL A 1 174 ? 4.712 -13.259 -9.118 1.00 96.56 174 VAL A N 1
ATOM 1325 C CA . VAL A 1 174 ? 4.360 -12.355 -10.221 1.00 96.56 174 VAL A CA 1
ATOM 1326 C C . VAL A 1 174 ? 5.267 -12.578 -11.427 1.00 96.56 174 VAL A C 1
ATOM 1328 O O . VAL A 1 174 ? 6.447 -12.914 -11.296 1.00 96.56 174 VAL A O 1
ATOM 1331 N N . THR A 1 175 ? 4.721 -12.377 -12.624 1.00 98.19 175 THR A N 1
ATOM 1332 C CA . THR A 1 175 ? 5.478 -12.484 -13.876 1.00 98.19 175 THR A CA 1
ATOM 1333 C C . THR A 1 175 ? 6.111 -11.142 -14.227 1.00 98.19 175 THR A C 1
ATOM 1335 O O . THR A 1 175 ? 5.413 -10.177 -14.528 1.00 98.19 175 THR A O 1
ATOM 1338 N N . HIS A 1 176 ? 7.443 -11.090 -14.243 1.00 98.00 176 HIS A N 1
ATOM 1339 C CA . HIS A 1 176 ? 8.220 -10.014 -14.855 1.00 98.00 176 HIS A CA 1
ATOM 1340 C C . HIS A 1 176 ? 8.310 -10.258 -16.362 1.00 98.00 176 HIS A C 1
ATOM 1342 O O . HIS A 1 176 ? 9.171 -11.014 -16.823 1.00 98.00 176 HIS A O 1
ATOM 1348 N N . LYS A 1 177 ? 7.390 -9.655 -17.119 1.00 98.31 177 LYS A N 1
ATOM 1349 C CA . LYS A 1 177 ? 7.232 -9.883 -18.560 1.00 98.31 177 LYS A CA 1
ATOM 1350 C C . LYS A 1 177 ? 8.454 -9.419 -19.350 1.00 98.31 177 LYS A C 1
ATOM 1352 O O . LYS A 1 177 ? 9.072 -8.401 -19.033 1.00 98.31 177 LYS A O 1
ATOM 1357 N N . ALA A 1 178 ? 8.778 -10.150 -20.409 1.00 97.00 178 ALA A N 1
ATOM 1358 C CA . ALA A 1 178 ? 9.742 -9.747 -21.422 1.00 97.00 178 ALA A CA 1
ATOM 1359 C C . ALA A 1 178 ? 9.416 -8.341 -21.954 1.00 97.00 178 ALA A C 1
ATOM 1361 O O . ALA A 1 178 ? 8.264 -8.026 -22.253 1.00 97.00 178 ALA A O 1
ATOM 1362 N N . GLY A 1 179 ? 10.422 -7.477 -22.054 1.00 95.69 179 GLY A N 1
ATOM 1363 C CA . GLY A 1 179 ? 10.284 -6.103 -22.534 1.00 95.69 179 GLY A CA 1
ATOM 1364 C C . GLY A 1 179 ? 9.673 -5.107 -21.541 1.00 95.69 179 GLY A C 1
ATOM 1365 O O . GLY A 1 179 ? 9.473 -3.956 -21.922 1.00 95.69 179 GLY A O 1
ATOM 1366 N N . HIS A 1 180 ? 9.390 -5.513 -20.298 1.00 97.62 180 HIS A N 1
ATOM 1367 C CA . HIS A 1 180 ? 8.742 -4.672 -19.285 1.00 97.62 180 HIS A CA 1
ATOM 1368 C C . HIS A 1 180 ? 9.658 -4.376 -18.088 1.00 97.62 180 HIS A C 1
ATOM 1370 O O . HIS A 1 180 ? 10.672 -5.045 -17.843 1.00 97.62 180 HIS A O 1
ATOM 1376 N N . TYR A 1 181 ? 9.278 -3.356 -17.326 1.00 97.81 181 TYR A N 1
ATOM 1377 C CA . TYR A 1 181 ? 9.895 -2.990 -16.061 1.00 97.81 181 TYR A CA 1
ATOM 1378 C C . TYR A 1 181 ? 9.231 -3.744 -14.904 1.00 97.81 181 TYR A C 1
ATOM 1380 O O . TYR A 1 181 ? 8.018 -3.964 -14.890 1.00 97.81 181 TYR A O 1
ATOM 1388 N N . TYR A 1 182 ? 10.051 -4.127 -13.928 1.00 97.69 182 TYR A N 1
ATOM 1389 C CA . TYR A 1 182 ? 9.616 -4.577 -12.616 1.00 97.69 182 TYR A CA 1
ATOM 1390 C C . TYR A 1 182 ? 9.851 -3.466 -11.597 1.00 97.69 182 TYR A C 1
ATOM 1392 O O . TYR A 1 182 ? 10.966 -2.954 -11.495 1.00 97.69 182 TYR A O 1
ATOM 1400 N N . LEU A 1 183 ? 8.816 -3.103 -10.844 1.00 96.19 183 LEU A N 1
ATOM 1401 C CA . LEU A 1 183 ? 8.904 -2.142 -9.745 1.00 96.19 183 LEU A CA 1
ATOM 1402 C C . LEU A 1 183 ? 7.816 -2.449 -8.712 1.00 96.19 183 LEU A C 1
ATOM 1404 O O . LEU A 1 183 ? 6.652 -2.631 -9.063 1.00 96.19 183 LEU A O 1
ATOM 1408 N N . ASN A 1 184 ? 8.192 -2.504 -7.430 1.00 94.56 184 ASN A N 1
ATOM 1409 C CA . ASN A 1 184 ? 7.274 -2.672 -6.294 1.00 94.56 184 ASN A CA 1
ATOM 1410 C C . ASN A 1 184 ? 6.320 -3.880 -6.393 1.00 94.56 184 ASN A C 1
ATOM 1412 O O . ASN A 1 184 ? 5.174 -3.811 -5.950 1.00 94.56 184 ASN A O 1
ATOM 1416 N N . GLY A 1 185 ? 6.778 -4.993 -6.968 1.00 95.31 185 GLY A N 1
ATOM 1417 C CA . GLY A 1 185 ? 5.959 -6.198 -7.149 1.00 95.31 185 GLY A CA 1
ATOM 1418 C C . GLY A 1 185 ? 5.104 -6.211 -8.417 1.00 95.31 185 GLY A C 1
ATOM 1419 O O . GLY A 1 185 ? 4.416 -7.195 -8.659 1.00 95.31 185 GLY A O 1
ATOM 1420 N N . LEU A 1 186 ? 5.159 -5.170 -9.252 1.00 97.75 186 LEU A N 1
ATOM 1421 C CA . LEU A 1 186 ? 4.508 -5.151 -10.562 1.00 97.75 186 LEU A CA 1
ATOM 1422 C C . LEU A 1 186 ? 5.538 -5.514 -11.627 1.00 97.75 186 LEU A C 1
ATOM 1424 O O . LEU A 1 186 ? 6.542 -4.821 -11.750 1.00 97.75 186 LEU A O 1
ATOM 1428 N N . GLY A 1 187 ? 5.312 -6.597 -12.372 1.00 97.44 187 GLY A N 1
ATOM 1429 C CA . GLY A 1 187 ? 6.263 -7.126 -13.360 1.00 97.44 187 GLY A CA 1
ATOM 1430 C C . GLY A 1 187 ? 5.945 -6.804 -14.820 1.00 97.44 187 GLY A C 1
ATOM 1431 O O . GLY A 1 187 ? 6.631 -7.288 -15.717 1.00 97.44 187 GLY A O 1
ATOM 1432 N N . ASP A 1 188 ? 4.905 -6.022 -15.080 1.00 98.12 188 ASP A N 1
ATOM 1433 C CA . ASP A 1 188 ? 4.447 -5.706 -16.429 1.00 98.12 188 ASP A CA 1
ATOM 1434 C C . ASP A 1 188 ? 4.261 -4.205 -16.662 1.00 98.12 188 ASP A C 1
ATOM 1436 O O . ASP A 1 188 ? 3.373 -3.786 -17.402 1.00 98.12 188 ASP A O 1
ATOM 1440 N N . ILE A 1 189 ? 5.114 -3.385 -16.043 1.00 98.25 189 ILE A N 1
ATOM 1441 C CA . ILE A 1 189 ? 5.118 -1.939 -16.265 1.00 98.25 189 ILE A CA 1
ATOM 1442 C C . ILE A 1 189 ? 5.721 -1.656 -17.645 1.00 98.25 189 ILE A C 1
ATOM 1444 O O . ILE A 1 189 ? 6.866 -2.022 -17.924 1.00 98.25 189 ILE A O 1
ATOM 1448 N N . THR A 1 190 ? 4.954 -1.015 -18.527 1.00 97.06 190 THR A N 1
ATOM 1449 C CA . THR A 1 190 ? 5.450 -0.588 -19.846 1.00 97.06 190 THR A CA 1
ATOM 1450 C C . THR A 1 190 ? 6.402 0.602 -19.715 1.00 97.06 190 THR A C 1
ATOM 1452 O O . THR A 1 190 ? 6.446 1.268 -18.684 1.00 97.06 190 THR A O 1
ATOM 1455 N N . GLU A 1 191 ? 7.162 0.914 -20.765 1.00 94.69 191 GLU A N 1
ATOM 1456 C CA . GLU A 1 191 ? 8.019 2.108 -20.765 1.00 94.69 191 GLU A CA 1
ATOM 1457 C C . GLU A 1 191 ? 7.228 3.412 -20.589 1.00 94.69 191 GLU A C 1
ATOM 1459 O O . GLU A 1 191 ? 7.640 4.278 -19.822 1.00 94.69 191 GLU A O 1
ATOM 1464 N N . GLU A 1 192 ? 6.059 3.519 -21.225 1.00 94.75 192 GLU A N 1
ATOM 1465 C CA . GLU A 1 192 ? 5.140 4.653 -21.064 1.00 94.75 192 GLU A CA 1
ATOM 1466 C C . GLU A 1 192 ? 4.659 4.784 -19.611 1.00 94.75 192 GLU A C 1
ATOM 1468 O O . GLU A 1 192 ? 4.765 5.853 -19.016 1.00 94.75 192 GLU A O 1
ATOM 1473 N N . GLN A 1 193 ? 4.235 3.677 -18.991 1.00 96.88 193 GLN A N 1
ATOM 1474 C CA . GLN A 1 193 ? 3.830 3.671 -17.583 1.00 96.88 193 GLN A CA 1
ATOM 1475 C C . GLN A 1 193 ? 4.996 4.013 -16.649 1.00 96.88 193 GLN A C 1
ATOM 1477 O O . GLN A 1 193 ? 4.807 4.709 -15.654 1.00 96.88 193 GLN A O 1
ATOM 1482 N N . MET A 1 194 ? 6.206 3.536 -16.954 1.00 96.38 194 MET A N 1
ATOM 1483 C CA . MET A 1 194 ? 7.400 3.852 -16.172 1.00 96.38 194 MET A CA 1
ATOM 1484 C C . MET A 1 194 ? 7.759 5.337 -16.278 1.00 96.38 194 MET A C 1
ATOM 1486 O O . MET A 1 194 ? 8.167 5.941 -15.289 1.00 96.38 194 MET A O 1
ATOM 1490 N N . MET A 1 195 ? 7.555 5.942 -17.448 1.00 94.19 195 MET A N 1
ATOM 1491 C CA . MET A 1 195 ? 7.724 7.376 -17.648 1.00 94.19 195 MET A CA 1
ATOM 1492 C C . MET A 1 195 ? 6.699 8.184 -16.844 1.00 94.19 195 MET A C 1
ATOM 1494 O O . MET A 1 195 ? 7.088 9.147 -16.189 1.00 94.19 195 MET A O 1
ATOM 1498 N N . ASP A 1 196 ? 5.430 7.769 -16.805 1.00 94.00 196 ASP A N 1
ATOM 1499 C CA . ASP A 1 196 ? 4.415 8.395 -15.944 1.00 94.00 196 ASP A CA 1
ATOM 1500 C C . ASP A 1 196 ? 4.787 8.299 -14.456 1.00 94.00 196 ASP A C 1
ATOM 1502 O O . ASP A 1 196 ? 4.704 9.288 -13.724 1.00 94.00 196 ASP A O 1
ATOM 1506 N N . ILE A 1 197 ? 5.251 7.125 -14.012 1.00 95.00 197 ILE A N 1
ATOM 1507 C CA . ILE A 1 197 ? 5.739 6.892 -12.643 1.00 95.00 197 ILE A CA 1
ATOM 1508 C C . ILE A 1 197 ? 6.930 7.807 -12.332 1.00 95.00 197 ILE A C 1
ATOM 1510 O O . ILE A 1 197 ? 6.975 8.436 -11.276 1.00 95.00 197 ILE A O 1
ATOM 1514 N N . TYR A 1 198 ? 7.884 7.912 -13.256 1.00 92.94 198 TYR A N 1
ATOM 1515 C CA . TYR A 1 198 ? 9.062 8.758 -13.097 1.00 92.94 198 TYR A CA 1
ATOM 1516 C C . TYR A 1 198 ? 8.718 10.249 -13.063 1.00 92.94 198 TYR A C 1
ATOM 1518 O O . TYR A 1 198 ? 9.263 10.984 -12.241 1.00 92.94 198 TYR A O 1
ATOM 1526 N N . ASN A 1 199 ? 7.775 10.687 -13.898 1.00 89.94 199 ASN A N 1
ATOM 1527 C CA . ASN A 1 199 ? 7.311 12.072 -13.954 1.00 89.94 199 ASN A CA 1
ATOM 1528 C C . ASN A 1 199 ? 6.492 12.476 -12.721 1.00 89.94 199 ASN A C 1
ATOM 1530 O O . ASN A 1 199 ? 6.547 13.639 -12.322 1.00 89.94 199 ASN A O 1
ATOM 1534 N N . ALA A 1 200 ? 5.771 11.539 -12.092 1.00 88.88 200 ALA A N 1
ATOM 1535 C CA . ALA A 1 200 ? 5.159 11.774 -10.781 1.00 88.88 200 ALA A CA 1
ATOM 1536 C C . ALA A 1 200 ? 6.220 12.051 -9.699 1.00 88.88 200 ALA A C 1
ATOM 1538 O O . ALA A 1 200 ? 5.963 12.800 -8.758 1.00 88.88 200 ALA A O 1
ATOM 1539 N N . GLY A 1 201 ? 7.429 11.517 -9.897 1.00 83.12 201 GLY A N 1
ATOM 1540 C CA . GLY A 1 201 ? 8.622 11.791 -9.113 1.00 83.12 201 GLY A CA 1
ATOM 1541 C C . GLY A 1 201 ? 8.933 10.726 -8.063 1.00 83.12 201 GLY A C 1
ATOM 1542 O O . GLY A 1 201 ? 8.211 9.748 -7.863 1.00 83.12 201 GLY A O 1
ATOM 1543 N N . GLU A 1 202 ? 10.029 10.960 -7.341 1.00 77.50 202 GLU A N 1
ATOM 1544 C CA . GLU A 1 202 ? 10.370 10.225 -6.123 1.00 77.50 202 GLU A CA 1
ATOM 1545 C C . GLU A 1 202 ? 9.661 10.813 -4.899 1.00 77.50 202 GLU A C 1
ATOM 1547 O O . GLU A 1 202 ? 9.584 12.041 -4.738 1.00 77.50 202 GLU A O 1
ATOM 1552 N N . LEU A 1 203 ? 9.181 9.940 -4.008 1.00 74.44 203 LEU A N 1
ATOM 1553 C CA . LEU A 1 203 ? 8.714 10.349 -2.688 1.00 74.44 203 LEU A CA 1
ATOM 1554 C C . LEU A 1 203 ? 9.861 11.029 -1.922 1.00 74.44 203 LEU A C 1
ATOM 1556 O O . LEU A 1 203 ? 10.863 10.407 -1.581 1.00 74.44 203 LEU A O 1
ATOM 1560 N N . LYS A 1 204 ? 9.719 12.319 -1.624 1.00 69.44 204 LYS A N 1
ATOM 1561 C CA . LYS A 1 204 ? 10.689 13.083 -0.829 1.00 69.44 204 LYS A CA 1
ATOM 1562 C C . LYS A 1 204 ? 10.306 13.077 0.654 1.00 69.44 204 LYS A C 1
ATOM 1564 O O . LYS A 1 204 ? 9.133 12.994 1.011 1.00 69.44 204 LYS A O 1
ATOM 1569 N N . ASN A 1 205 ? 11.297 13.221 1.533 1.00 59.91 205 ASN A N 1
ATOM 1570 C CA . ASN A 1 205 ? 11.044 13.500 2.951 1.00 59.91 205 ASN A CA 1
ATOM 1571 C C . ASN A 1 205 ? 10.291 14.840 3.081 1.00 59.91 205 ASN A C 1
ATOM 1573 O O . ASN A 1 205 ? 10.603 15.779 2.350 1.00 59.91 205 ASN A O 1
ATOM 1577 N N . ASN A 1 206 ? 9.338 14.943 4.016 1.00 58.97 206 ASN A N 1
ATOM 1578 C CA . ASN A 1 206 ? 8.513 16.138 4.252 1.00 58.97 206 ASN A CA 1
ATOM 1579 C C . ASN A 1 206 ? 7.528 16.500 3.121 1.00 58.97 206 ASN A C 1
ATOM 1581 O O . ASN A 1 206 ? 7.241 17.679 2.907 1.00 58.97 206 ASN A O 1
ATOM 1585 N N . ILE A 1 207 ? 6.980 15.519 2.396 1.00 62.00 207 ILE A N 1
ATOM 1586 C CA . ILE A 1 207 ? 5.849 15.793 1.497 1.00 62.00 207 ILE A CA 1
ATOM 1587 C C . ILE A 1 207 ? 4.648 16.278 2.319 1.00 62.00 207 ILE A C 1
ATOM 1589 O O . ILE A 1 207 ? 4.211 15.613 3.262 1.00 62.00 207 ILE A O 1
ATOM 1593 N N . VAL A 1 208 ? 4.095 17.425 1.920 1.00 56.56 208 VAL A N 1
ATOM 1594 C CA . VAL A 1 208 ? 2.868 18.006 2.474 1.00 56.56 208 VAL A CA 1
ATOM 1595 C C . VAL A 1 208 ? 1.690 17.634 1.568 1.00 56.56 208 VAL A C 1
ATOM 1597 O O . VAL A 1 208 ? 1.308 18.421 0.716 1.00 56.56 208 VAL A O 1
ATOM 1600 N N . GLY A 1 209 ? 1.125 16.437 1.758 1.00 63.09 209 GLY A N 1
ATOM 1601 C CA . GLY A 1 209 ? -0.121 15.972 1.128 1.00 63.09 209 GLY A CA 1
ATOM 1602 C C . GLY A 1 209 ? -0.167 15.932 -0.414 1.00 63.09 209 GLY A C 1
ATOM 1603 O O . GLY A 1 209 ? 0.704 16.446 -1.102 1.00 63.09 209 GLY A O 1
ATOM 1604 N N . PHE A 1 210 ? -1.190 15.277 -0.972 1.00 73.38 210 PHE A N 1
ATOM 1605 C CA . PHE A 1 210 ? -1.567 15.311 -2.407 1.00 73.38 210 PHE A CA 1
ATOM 1606 C C . PHE A 1 210 ? -0.513 14.953 -3.472 1.00 73.38 210 PHE A C 1
ATOM 1608 O O . PHE A 1 210 ? -0.692 15.291 -4.639 1.00 73.38 210 PHE A O 1
ATOM 1615 N N . TYR A 1 211 ? 0.550 14.240 -3.105 1.00 77.19 211 TYR A N 1
ATOM 1616 C CA . TYR A 1 211 ? 1.697 13.962 -3.973 1.00 77.19 211 TYR A CA 1
ATOM 1617 C C . TYR A 1 211 ? 1.359 13.516 -5.406 1.00 77.19 211 TYR A C 1
ATOM 1619 O O . TYR A 1 211 ? 1.804 14.144 -6.360 1.00 77.19 211 TYR A O 1
ATOM 1627 N N . ALA A 1 212 ? 0.563 12.457 -5.559 1.00 81.25 212 ALA A N 1
ATOM 1628 C CA . ALA A 1 212 ? 0.136 11.957 -6.863 1.00 81.25 212 ALA A CA 1
ATOM 1629 C C . ALA A 1 212 ? -1.395 11.843 -6.929 1.00 81.25 212 ALA A C 1
ATOM 1631 O O . ALA A 1 212 ? -1.959 10.848 -7.392 1.00 81.25 212 ALA A O 1
ATOM 1632 N N . TYR A 1 213 ? -2.064 12.894 -6.448 1.00 85.62 213 TYR A N 1
ATOM 1633 C CA . TYR A 1 213 ? -3.510 13.073 -6.535 1.00 85.62 213 TYR A CA 1
ATOM 1634 C C . TYR A 1 213 ? -4.012 12.914 -7.979 1.00 85.62 213 TYR A C 1
ATOM 1636 O O . TYR A 1 213 ? -3.473 13.541 -8.890 1.00 85.62 213 TYR A O 1
ATOM 1644 N N . ASN A 1 214 ? -5.044 12.091 -8.196 1.00 89.31 214 ASN A N 1
ATOM 1645 C CA . ASN A 1 214 ? -5.609 11.771 -9.518 1.00 89.31 214 ASN A CA 1
ATOM 1646 C C . ASN A 1 214 ? -4.588 11.281 -10.567 1.00 89.31 214 ASN A C 1
ATOM 1648 O O . ASN A 1 214 ? -4.852 11.341 -11.772 1.00 89.31 214 ASN A O 1
ATOM 1652 N N . SER A 1 215 ? -3.416 10.814 -10.137 1.00 90.12 215 SER A N 1
ATOM 1653 C CA . SER A 1 215 ? -2.397 10.327 -11.061 1.00 90.12 215 SER A CA 1
ATOM 1654 C C . SER A 1 215 ? -2.811 9.001 -11.706 1.00 90.12 215 SER A C 1
ATOM 1656 O O . SER A 1 215 ? -3.618 8.234 -11.174 1.00 90.12 215 SER A O 1
ATOM 1658 N N . LYS A 1 216 ? -2.239 8.726 -12.880 1.00 93.38 216 LYS A N 1
ATOM 1659 C CA . LYS A 1 216 ? -2.449 7.480 -13.637 1.00 93.38 216 LYS A CA 1
ATOM 1660 C C . LYS A 1 216 ? -1.313 6.474 -13.442 1.00 93.38 216 LYS A C 1
ATOM 1662 O O . LYS A 1 216 ? -1.151 5.547 -14.229 1.00 93.38 216 LYS A O 1
ATOM 1667 N N . ILE A 1 217 ? -0.516 6.662 -12.396 1.00 95.75 217 ILE A N 1
ATOM 1668 C CA . ILE A 1 217 ? 0.609 5.784 -12.091 1.00 95.75 217 ILE A CA 1
ATOM 1669 C C . ILE A 1 217 ? 0.107 4.479 -11.471 1.00 95.75 217 ILE A C 1
ATOM 1671 O O . ILE A 1 217 ? -0.853 4.469 -10.701 1.00 95.75 217 ILE A O 1
ATOM 1675 N N . ARG A 1 218 ? 0.791 3.375 -11.778 1.00 97.50 218 ARG A N 1
ATOM 1676 C CA . ARG A 1 218 ? 0.498 2.059 -11.183 1.00 97.50 218 ARG A CA 1
ATOM 1677 C C . ARG A 1 218 ? 1.203 1.836 -9.846 1.00 97.50 218 ARG A C 1
ATOM 1679 O O . ARG A 1 218 ? 0.784 1.005 -9.044 1.00 97.50 218 ARG A O 1
ATOM 1686 N N . THR A 1 219 ? 2.267 2.588 -9.585 1.00 96.38 219 THR A N 1
ATOM 1687 C CA . THR A 1 219 ? 3.023 2.561 -8.331 1.00 96.38 219 THR A CA 1
ATOM 1688 C C . THR A 1 219 ? 3.833 3.855 -8.170 1.00 96.38 219 THR A C 1
ATOM 1690 O O . THR A 1 219 ? 3.732 4.749 -9.004 1.00 96.38 219 THR A O 1
ATOM 1693 N N . LEU A 1 220 ? 4.614 3.971 -7.097 1.00 92.19 220 LEU A N 1
ATOM 1694 C CA . LEU A 1 220 ? 5.445 5.132 -6.762 1.00 92.19 220 LEU A CA 1
ATOM 1695 C C . LEU A 1 220 ? 6.931 4.781 -6.846 1.00 92.19 220 LEU A C 1
ATOM 1697 O O . LEU A 1 220 ? 7.308 3.645 -6.565 1.00 92.19 220 LEU A O 1
ATOM 1701 N N . ILE A 1 221 ? 7.794 5.756 -7.136 1.00 90.81 221 ILE A N 1
ATOM 1702 C CA . ILE A 1 221 ? 9.229 5.585 -6.882 1.00 90.81 221 ILE A CA 1
ATOM 1703 C C . ILE A 1 221 ? 9.457 5.708 -5.365 1.00 90.81 221 ILE A C 1
ATOM 1705 O O . ILE A 1 221 ? 9.141 6.761 -4.792 1.00 90.81 221 ILE A O 1
ATOM 1709 N N . PRO A 1 222 ? 9.986 4.666 -4.694 1.00 86.56 222 PRO A N 1
ATOM 1710 C CA . PRO A 1 222 ? 10.191 4.703 -3.252 1.00 86.56 222 PRO A CA 1
ATOM 1711 C C . PRO A 1 222 ? 11.223 5.757 -2.847 1.00 86.56 222 PRO A C 1
ATOM 1713 O O . PRO A 1 222 ? 12.238 5.935 -3.517 1.00 86.56 222 PRO A O 1
ATOM 1716 N N . ALA A 1 223 ? 11.018 6.384 -1.690 1.00 80.62 223 ALA A N 1
ATOM 1717 C CA . ALA A 1 223 ? 11.957 7.339 -1.121 1.00 80.62 223 ALA A CA 1
ATOM 1718 C C . ALA A 1 223 ? 13.306 6.680 -0.790 1.00 80.62 223 ALA A C 1
ATOM 1720 O O . ALA A 1 223 ? 13.385 5.703 -0.022 1.00 80.62 223 ALA A O 1
ATOM 1721 N N . LYS A 1 224 ? 14.390 7.282 -1.279 1.00 76.25 224 LYS A N 1
ATOM 1722 C CA . LYS A 1 224 ? 15.771 7.033 -0.859 1.00 76.25 224 LYS A CA 1
ATOM 1723 C C . LYS A 1 224 ? 16.029 7.778 0.444 1.00 76.25 224 LYS A C 1
ATOM 1725 O O . LYS A 1 224 ? 16.635 8.846 0.484 1.00 76.25 224 LYS A O 1
ATOM 1730 N N . ILE A 1 225 ? 15.567 7.205 1.548 1.00 65.62 225 ILE A N 1
ATOM 1731 C CA . ILE A 1 225 ? 15.832 7.756 2.878 1.00 65.62 225 ILE A CA 1
ATOM 1732 C C . ILE A 1 225 ? 17.343 7.641 3.155 1.00 65.62 225 ILE A C 1
ATOM 1734 O O . ILE A 1 225 ? 17.863 6.540 3.342 1.00 65.62 225 ILE A O 1
ATOM 1738 N N . SER A 1 226 ? 18.069 8.764 3.149 1.00 51.62 226 SER A N 1
ATOM 1739 C CA . SER A 1 226 ? 19.485 8.851 3.527 1.00 51.62 226 SER A CA 1
ATOM 1740 C C . SER A 1 226 ? 19.621 9.085 5.042 1.00 51.62 226 SER A C 1
ATOM 1742 O O . SER A 1 226 ? 18.909 9.897 5.624 1.00 51.62 226 SER A O 1
ATOM 1744 N N . GLY A 1 227 ? 20.508 8.335 5.709 1.00 52.38 227 GLY A N 1
ATOM 1745 C CA . GLY A 1 227 ? 20.741 8.402 7.165 1.00 52.38 227 GLY A CA 1
ATOM 1746 C C . GLY A 1 227 ? 20.576 7.058 7.892 1.00 52.38 227 GLY A C 1
ATOM 1747 O O . GLY A 1 227 ? 19.780 6.215 7.481 1.00 52.38 227 GLY A O 1
ATOM 1748 N N . GLN A 1 228 ? 21.365 6.834 8.950 1.00 45.97 228 GLN A N 1
ATOM 1749 C CA . GLN A 1 228 ? 21.346 5.616 9.788 1.00 45.97 228 GLN A CA 1
ATOM 1750 C C . GLN A 1 228 ? 20.078 5.509 10.664 1.00 45.97 228 GLN A C 1
ATOM 1752 O O . GLN A 1 228 ? 19.711 4.412 11.071 1.00 45.97 228 GLN A O 1
ATOM 1757 N N . GLU A 1 229 ? 19.364 6.619 10.886 1.00 46.41 229 GLU A N 1
ATOM 1758 C CA . GLU A 1 229 ? 18.214 6.699 11.809 1.00 46.41 229 GLU A CA 1
ATOM 1759 C C . GLU A 1 229 ? 17.023 7.498 11.233 1.00 46.41 229 GLU A C 1
ATOM 1761 O O . GLU A 1 229 ? 16.139 7.939 11.962 1.00 46.41 229 GLU A O 1
ATOM 1766 N N . GLY A 1 230 ? 17.004 7.727 9.914 1.00 44.81 230 GLY A N 1
ATOM 1767 C CA . GLY A 1 230 ? 16.115 8.688 9.253 1.00 44.81 230 GLY A CA 1
ATOM 1768 C C . GLY A 1 230 ? 14.632 8.314 9.290 1.00 44.81 230 GLY A C 1
ATOM 1769 O O . GLY A 1 230 ? 14.12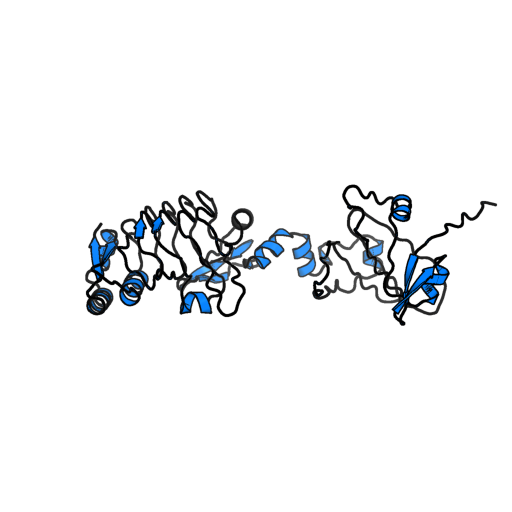6 7.671 8.375 1.00 44.81 230 GLY A O 1
ATOM 1770 N N . TYR A 1 231 ? 13.913 8.781 10.306 1.00 51.72 231 TYR A N 1
ATOM 1771 C CA . TYR A 1 231 ? 12.458 8.896 10.281 1.00 51.72 231 TYR A CA 1
ATOM 1772 C C . TYR A 1 231 ? 12.062 10.009 9.301 1.00 51.72 231 TYR A C 1
ATOM 1774 O O . TYR A 1 231 ? 11.812 11.145 9.696 1.00 51.72 231 TYR A O 1
ATOM 1782 N N . GLY A 1 232 ? 12.054 9.703 8.002 1.00 55.44 232 GLY A N 1
ATOM 1783 C CA . GLY A 1 232 ? 11.410 10.563 7.016 1.00 55.44 232 GLY A CA 1
ATOM 1784 C C . GLY A 1 232 ? 9.921 10.608 7.328 1.00 55.44 232 GLY A C 1
ATOM 1785 O O . GLY A 1 232 ? 9.244 9.584 7.257 1.00 55.44 232 GLY A O 1
ATOM 1786 N N . THR A 1 233 ? 9.423 11.767 7.738 1.00 64.75 233 THR A N 1
ATOM 1787 C CA . THR A 1 233 ? 8.012 11.952 8.049 1.00 64.75 233 THR A CA 1
ATOM 1788 C C . THR A 1 233 ? 7.273 12.212 6.740 1.00 64.75 233 THR A C 1
ATOM 1790 O O . THR A 1 233 ? 7.650 13.079 5.946 1.00 64.75 233 THR A O 1
ATOM 1793 N N . ILE A 1 234 ? 6.249 11.408 6.466 1.00 71.56 234 ILE A N 1
ATOM 1794 C CA . ILE A 1 234 ? 5.400 11.577 5.284 1.00 71.56 234 ILE A CA 1
ATOM 1795 C C . ILE A 1 234 ? 4.018 12.006 5.775 1.00 71.56 234 ILE A C 1
ATOM 1797 O O . ILE A 1 234 ? 3.418 11.338 6.618 1.00 71.56 234 ILE A O 1
ATOM 1801 N N . SER A 1 235 ? 3.500 13.129 5.273 1.00 77.25 235 SER A N 1
ATOM 1802 C CA . SER A 1 235 ? 2.082 13.443 5.450 1.00 77.25 235 SER A CA 1
ATOM 1803 C C . SER A 1 235 ? 1.275 12.619 4.455 1.00 77.25 235 SER A C 1
ATOM 1805 O O . SER A 1 235 ? 1.485 12.714 3.247 1.00 77.25 235 SER A O 1
ATOM 1807 N N . LEU A 1 236 ? 0.359 11.794 4.959 1.00 78.12 236 LEU A N 1
ATOM 1808 C CA . LEU A 1 236 ? -0.456 10.904 4.126 1.00 78.12 236 LEU A CA 1
ATOM 1809 C C . LEU A 1 236 ? -1.672 11.590 3.508 1.00 78.12 236 LEU A C 1
ATOM 1811 O O . LEU A 1 236 ? -2.249 11.067 2.560 1.00 78.12 236 LEU A O 1
ATOM 1815 N N . SER A 1 237 ? -2.047 12.758 4.020 1.00 86.00 237 SER A N 1
ATOM 1816 C CA . SER A 1 237 ? -3.258 13.476 3.635 1.00 86.00 237 SER A CA 1
ATOM 1817 C C . SER A 1 237 ? -3.386 13.654 2.121 1.00 86.00 237 SER A C 1
ATOM 1819 O O . SER A 1 237 ? -2.640 14.406 1.496 1.00 86.00 237 SER A O 1
ATOM 1821 N N . GLY A 1 238 ? -4.330 12.926 1.527 1.00 87.12 238 GLY A N 1
ATOM 1822 C CA . GLY A 1 238 ? -4.618 12.936 0.097 1.00 87.12 238 GLY A CA 1
ATOM 1823 C C . GLY A 1 238 ? -3.497 12.433 -0.817 1.00 87.12 238 GLY A C 1
ATOM 1824 O O . GLY A 1 238 ? -3.598 12.663 -2.017 1.00 87.12 238 GLY A O 1
ATOM 1825 N N . ILE A 1 239 ? -2.446 11.778 -0.299 1.00 87.75 239 ILE A N 1
ATOM 1826 C CA . ILE A 1 239 ? -1.207 11.477 -1.046 1.00 87.75 239 ILE A CA 1
ATOM 1827 C C . ILE A 1 239 ? -1.446 10.799 -2.404 1.00 87.75 239 ILE A C 1
ATOM 1829 O O . ILE A 1 239 ? -0.781 11.140 -3.379 1.00 87.75 239 ILE A O 1
ATOM 1833 N N . LEU A 1 240 ? -2.416 9.889 -2.474 1.00 92.44 240 LEU A N 1
ATOM 1834 C CA . LEU A 1 240 ? -2.823 9.158 -3.671 1.00 92.44 240 LEU A CA 1
ATOM 1835 C C . LEU A 1 240 ? -4.333 9.240 -3.917 1.00 92.44 240 LEU A C 1
ATOM 1837 O O . LEU A 1 240 ? -4.882 8.419 -4.643 1.00 92.44 240 LEU A O 1
ATOM 1841 N N . SER A 1 241 ? -5.026 10.221 -3.334 1.00 94.12 241 SER A N 1
ATOM 1842 C CA . SER A 1 241 ? -6.478 10.328 -3.512 1.00 94.12 241 SER A CA 1
ATOM 1843 C C . SER A 1 241 ? -6.834 10.432 -5.002 1.00 94.12 241 SER A C 1
ATOM 1845 O O . SER A 1 241 ? -6.230 11.201 -5.749 1.00 94.12 241 SER A O 1
ATOM 1847 N N . GLY A 1 242 ? -7.773 9.601 -5.445 1.00 94.75 242 GLY A N 1
ATOM 1848 C CA . GLY A 1 242 ? -8.236 9.482 -6.823 1.00 94.75 242 GLY A CA 1
ATOM 1849 C C . GLY A 1 242 ? -7.272 8.790 -7.794 1.00 94.75 242 GLY A C 1
ATOM 1850 O O . GLY A 1 242 ? -7.579 8.713 -8.985 1.00 94.75 242 GLY A O 1
ATOM 1851 N N . ALA A 1 243 ? -6.131 8.261 -7.337 1.00 95.31 243 ALA A N 1
ATOM 1852 C CA . ALA A 1 243 ? -5.191 7.522 -8.182 1.00 95.31 243 ALA A CA 1
ATOM 1853 C C . ALA A 1 243 ? -5.726 6.113 -8.512 1.00 95.31 243 ALA A C 1
ATOM 1855 O O . ALA A 1 243 ? -5.283 5.104 -7.974 1.00 95.31 243 ALA A O 1
ATOM 1856 N N . THR A 1 244 ? -6.717 6.032 -9.400 1.00 96.38 244 THR A N 1
ATOM 1857 C CA . THR A 1 244 ? -7.464 4.790 -9.702 1.00 96.38 244 THR A CA 1
ATOM 1858 C C . THR A 1 244 ? -6.614 3.647 -10.265 1.00 96.38 244 THR A C 1
ATOM 1860 O O . THR A 1 244 ? -7.008 2.488 -10.145 1.00 96.38 244 THR A O 1
ATOM 1863 N N . MET A 1 245 ? -5.457 3.954 -10.859 1.00 97.12 245 MET A N 1
ATOM 1864 C CA . MET A 1 245 ? -4.556 2.962 -11.454 1.00 97.12 245 MET A CA 1
ATOM 1865 C C . MET A 1 245 ? -3.513 2.404 -10.485 1.00 97.12 245 MET A C 1
ATOM 1867 O O . MET A 1 245 ? -2.840 1.443 -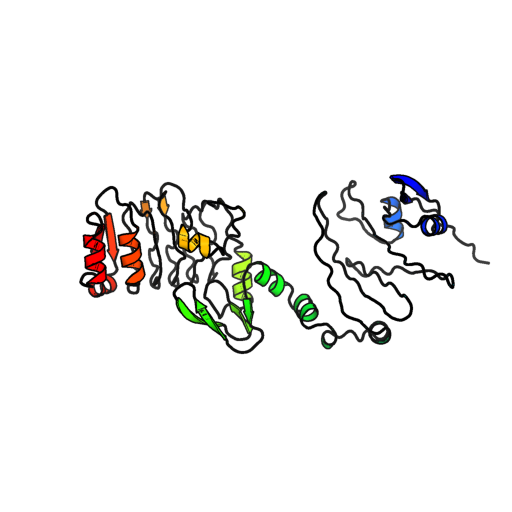10.848 1.00 97.12 245 MET A O 1
ATOM 1871 N N . VAL A 1 246 ? -3.359 2.972 -9.284 1.00 97.50 246 VAL A N 1
ATOM 1872 C CA . VAL A 1 246 ? -2.325 2.512 -8.352 1.00 97.50 246 VAL A CA 1
ATOM 1873 C C . VAL A 1 246 ? -2.656 1.110 -7.846 1.00 97.50 246 VAL A C 1
ATOM 1875 O O . VAL A 1 246 ? -3.769 0.860 -7.394 1.00 97.50 246 VAL A O 1
ATOM 1878 N N . GLU A 1 247 ? -1.687 0.202 -7.918 1.00 97.81 247 GLU A N 1
ATOM 1879 C CA . GLU A 1 247 ? -1.827 -1.213 -7.545 1.00 97.81 247 GLU A CA 1
ATOM 1880 C C . GLU A 1 247 ? -0.949 -1.581 -6.347 1.00 97.81 247 GLU A C 1
ATOM 1882 O O . GLU A 1 247 ? -1.343 -2.371 -5.491 1.00 97.81 247 GLU A O 1
ATOM 1887 N N . SER A 1 248 ? 0.239 -0.985 -6.254 1.00 96.50 248 SER A N 1
ATOM 1888 C CA . SER A 1 248 ? 1.206 -1.268 -5.196 1.00 96.50 248 SER A CA 1
ATOM 1889 C C . SER A 1 248 ? 1.835 0.021 -4.692 1.00 96.50 248 SER A C 1
ATOM 1891 O O . SER A 1 248 ? 2.270 0.857 -5.485 1.00 96.50 248 SER A O 1
ATOM 1893 N N . VAL A 1 249 ? 1.902 0.191 -3.373 1.00 93.88 249 VAL A N 1
ATOM 1894 C CA . VAL A 1 249 ? 2.490 1.367 -2.727 1.00 93.88 249 VAL A CA 1
ATOM 1895 C C . VAL A 1 249 ? 3.656 0.941 -1.849 1.00 93.88 249 VAL A C 1
ATOM 1897 O O . VAL A 1 249 ? 3.481 0.295 -0.815 1.00 93.88 249 VAL A O 1
ATOM 1900 N N . VAL A 1 250 ? 4.858 1.351 -2.249 1.00 90.44 250 VAL A N 1
ATOM 1901 C CA . VAL A 1 250 ? 6.099 1.170 -1.493 1.00 90.44 250 VAL A CA 1
ATOM 1902 C C . VAL A 1 250 ? 6.677 2.550 -1.212 1.00 90.44 250 VAL A C 1
ATOM 1904 O O . VAL A 1 250 ? 7.016 3.291 -2.131 1.00 90.44 250 VAL A O 1
ATOM 1907 N N . PHE A 1 251 ? 6.769 2.912 0.065 1.00 85.56 251 PHE A N 1
ATOM 1908 C CA . PHE A 1 251 ? 7.216 4.243 0.470 1.00 85.56 251 PHE A CA 1
ATOM 1909 C C . PHE A 1 251 ? 8.735 4.357 0.526 1.00 85.56 251 PHE A C 1
ATOM 1911 O O . PHE A 1 251 ? 9.269 5.432 0.282 1.00 85.56 251 PHE A O 1
ATOM 1918 N N . THR A 1 252 ? 9.442 3.272 0.852 1.00 81.19 252 THR A N 1
ATOM 1919 C CA . THR A 1 252 ? 10.909 3.245 0.877 1.00 81.19 252 THR A CA 1
ATOM 1920 C C . THR A 1 252 ? 11.466 1.925 0.357 1.00 81.19 252 THR A C 1
ATOM 1922 O O . THR A 1 252 ? 10.931 0.855 0.647 1.00 81.19 252 THR A O 1
ATOM 1925 N N . ALA A 1 253 ? 12.582 2.011 -0.373 1.00 75.88 253 ALA A N 1
ATOM 1926 C CA . ALA A 1 253 ? 13.324 0.860 -0.890 1.00 75.88 253 ALA A CA 1
ATOM 1927 C C . ALA A 1 253 ? 14.158 0.135 0.190 1.00 75.88 253 ALA A C 1
ATOM 1929 O O . ALA A 1 253 ? 14.777 -0.889 -0.081 1.00 75.88 253 ALA A O 1
ATOM 1930 N N . ARG A 1 254 ? 14.215 0.653 1.427 1.00 75.00 254 ARG A N 1
ATOM 1931 C CA . ARG A 1 254 ? 14.938 0.012 2.538 1.00 75.00 254 ARG A CA 1
ATOM 1932 C C . ARG A 1 254 ? 14.072 -1.043 3.227 1.00 75.00 254 ARG A C 1
ATOM 1934 O O . ARG A 1 254 ? 13.507 -0.777 4.288 1.00 75.00 254 ARG A O 1
ATOM 1941 N N . GLU A 1 255 ? 14.018 -2.241 2.651 1.00 67.00 255 GLU A N 1
ATOM 1942 C CA . GLU A 1 255 ? 13.199 -3.367 3.137 1.00 67.00 255 GLU A CA 1
ATOM 1943 C C . GLU A 1 255 ? 13.411 -3.655 4.631 1.00 67.00 255 GLU A C 1
ATOM 1945 O O . GLU A 1 255 ? 12.459 -3.587 5.405 1.00 67.00 255 GLU A O 1
ATOM 1950 N N . ASN A 1 256 ? 14.663 -3.807 5.080 1.00 66.12 256 ASN A N 1
ATOM 1951 C CA . ASN A 1 256 ? 14.985 -4.079 6.490 1.00 66.12 256 ASN A CA 1
ATOM 1952 C C . ASN A 1 256 ? 14.436 -3.020 7.467 1.00 66.12 256 ASN A C 1
ATOM 1954 O O . ASN A 1 256 ? 14.095 -3.329 8.610 1.00 66.12 256 ASN A O 1
ATOM 1958 N N . LEU A 1 257 ? 14.375 -1.753 7.043 1.00 66.31 257 LEU A N 1
ATOM 1959 C CA . LEU A 1 257 ? 13.867 -0.667 7.881 1.00 66.31 257 LEU A CA 1
ATOM 1960 C C . LEU A 1 257 ? 12.337 -0.645 7.874 1.00 66.31 257 LEU A C 1
ATOM 1962 O O . LEU A 1 257 ? 11.727 -0.541 8.939 1.00 66.31 257 LEU A O 1
ATOM 1966 N N . ALA A 1 258 ? 11.735 -0.775 6.691 1.00 65.50 258 ALA A N 1
ATOM 1967 C CA . ALA A 1 258 ? 10.288 -0.798 6.519 1.00 65.50 258 ALA A CA 1
ATOM 1968 C C . ALA A 1 258 ? 9.650 -1.994 7.239 1.00 65.50 258 ALA A C 1
ATOM 1970 O O . ALA A 1 258 ? 8.636 -1.836 7.916 1.00 65.50 258 ALA A O 1
ATOM 1971 N N . GLU A 1 259 ? 10.266 -3.172 7.172 1.00 69.00 259 GLU A N 1
ATOM 1972 C CA . GLU A 1 259 ? 9.791 -4.354 7.887 1.00 69.00 259 GLU A CA 1
ATOM 1973 C C . GLU A 1 259 ? 9.927 -4.203 9.402 1.00 69.00 259 GLU A C 1
ATOM 1975 O O . GLU A 1 259 ? 8.988 -4.520 10.139 1.00 69.00 259 GLU A O 1
ATOM 1980 N N . ARG A 1 260 ? 11.052 -3.661 9.887 1.00 66.44 260 ARG A N 1
ATOM 1981 C CA . ARG A 1 260 ? 11.299 -3.517 11.327 1.00 66.44 260 ARG A CA 1
ATOM 1982 C C . ARG A 1 260 ? 10.424 -2.438 11.965 1.00 66.44 260 ARG A C 1
ATOM 1984 O O . ARG A 1 260 ? 9.800 -2.694 12.990 1.00 66.44 260 ARG A O 1
ATOM 1991 N N . LEU A 1 261 ? 10.352 -1.249 11.368 1.00 66.12 261 LEU A N 1
ATOM 1992 C CA . LEU A 1 261 ? 9.776 -0.058 12.009 1.00 66.12 261 LEU A CA 1
ATOM 1993 C C . LEU A 1 261 ? 8.491 0.457 11.355 1.00 66.12 261 LEU A C 1
ATOM 1995 O O . LEU A 1 261 ? 7.819 1.305 11.946 1.00 66.12 261 LEU A O 1
ATOM 1999 N N . GLY A 1 262 ? 8.139 -0.036 10.164 1.00 60.78 262 GLY A N 1
ATOM 2000 C CA . GLY A 1 262 ? 7.167 0.630 9.298 1.00 60.78 262 GLY A CA 1
ATOM 2001 C C . GLY A 1 262 ? 7.657 2.005 8.831 1.00 60.78 262 GLY A C 1
ATOM 2002 O O . GLY A 1 262 ? 8.632 2.557 9.345 1.00 60.78 262 GLY A O 1
ATOM 2003 N N . VAL A 1 263 ? 6.973 2.582 7.849 1.00 67.12 263 VAL A N 1
ATOM 2004 C CA . VAL A 1 263 ? 7.201 3.986 7.466 1.00 67.12 263 VAL A CA 1
ATOM 2005 C C . VAL A 1 263 ? 6.483 4.883 8.476 1.00 67.12 263 VAL A C 1
ATOM 2007 O O . VAL A 1 263 ? 5.303 4.664 8.752 1.00 67.12 263 VAL A O 1
ATOM 2010 N N . LEU A 1 264 ? 7.199 5.837 9.086 1.00 62.53 264 LEU A N 1
ATOM 2011 C CA . LEU A 1 264 ? 6.646 6.719 10.119 1.00 62.53 264 LEU A CA 1
ATOM 2012 C C . LEU A 1 264 ? 5.798 7.829 9.494 1.00 62.53 264 LEU A C 1
ATOM 2014 O O . LEU A 1 264 ? 6.296 8.649 8.723 1.00 62.53 264 LEU A O 1
ATOM 2018 N N . PHE A 1 265 ? 4.538 7.912 9.913 1.00 66.81 265 PHE A N 1
ATOM 2019 C CA . PHE A 1 265 ? 3.625 8.973 9.500 1.00 66.81 265 PHE A CA 1
ATOM 2020 C C . PHE A 1 265 ? 3.336 9.911 10.673 1.00 66.81 265 PHE A C 1
ATOM 2022 O O . PHE A 1 265 ? 2.982 9.467 11.769 1.00 66.81 265 PHE A O 1
ATOM 2029 N N . THR A 1 266 ? 3.525 11.217 10.470 1.00 58.47 266 THR A N 1
ATOM 2030 C CA . THR A 1 266 ? 3.444 12.200 11.559 1.00 58.47 266 THR A CA 1
ATOM 2031 C C . THR A 1 266 ? 2.095 12.884 11.693 1.00 58.47 266 THR A C 1
ATOM 2033 O O . THR A 1 266 ? 1.559 13.419 10.729 1.00 58.47 266 THR A O 1
ATOM 2036 N N . SER A 1 267 ? 1.667 12.922 12.957 1.00 62.69 267 SER A N 1
ATOM 2037 C CA . SER A 1 267 ? 0.787 13.863 13.663 1.00 62.69 267 SER A CA 1
ATOM 2038 C C . SER A 1 267 ? -0.539 14.268 13.018 1.00 62.69 267 SER A C 1
ATOM 2040 O O . SER A 1 267 ? -0.588 15.111 12.124 1.00 62.69 267 SER A O 1
ATOM 2042 N N . GLY A 1 268 ? -1.619 13.792 13.640 1.00 71.06 268 GLY A N 1
ATOM 2043 C CA . GLY A 1 268 ? -2.956 14.375 13.567 1.00 71.06 268 GLY A CA 1
ATOM 2044 C C . GLY A 1 268 ? -3.917 13.515 12.760 1.00 71.06 268 GLY A C 1
ATOM 2045 O O . GLY A 1 268 ? -4.267 12.404 13.157 1.00 71.06 268 GLY A O 1
ATOM 2046 N N . THR A 1 269 ? -4.347 14.025 11.615 1.00 75.31 269 THR A N 1
ATOM 2047 C CA . THR A 1 269 ? -5.375 13.389 10.788 1.00 75.31 269 THR A CA 1
ATOM 2048 C C . THR A 1 269 ? -4.783 13.007 9.445 1.00 75.31 269 THR A C 1
ATOM 2050 O O . THR A 1 269 ? -4.263 13.871 8.742 1.00 75.31 269 THR A O 1
ATOM 2053 N N . ALA A 1 270 ? -4.911 11.739 9.061 1.00 84.56 270 ALA A N 1
ATOM 2054 C CA . ALA A 1 270 ? -4.675 11.326 7.687 1.00 84.56 270 ALA A CA 1
ATOM 2055 C C . ALA A 1 270 ? -6.028 11.190 6.983 1.00 84.56 270 ALA A C 1
ATOM 2057 O O . ALA A 1 270 ? -6.810 10.281 7.278 1.00 84.56 270 ALA A O 1
ATOM 2058 N N . TYR A 1 271 ? -6.326 12.132 6.087 1.00 88.25 271 TYR A N 1
ATOM 2059 C CA . TYR A 1 271 ? -7.586 12.144 5.349 1.00 88.25 271 TYR A CA 1
ATOM 2060 C C . TYR A 1 271 ? -7.383 11.695 3.906 1.00 88.25 271 TYR A C 1
ATOM 2062 O O . TYR A 1 271 ? -6.462 12.142 3.228 1.00 88.25 271 TYR A O 1
ATOM 2070 N N . SER A 1 272 ? -8.278 10.833 3.424 1.00 92.56 272 SER A N 1
ATOM 2071 C CA . SER A 1 272 ? -8.409 10.460 2.011 1.00 92.56 272 SER A CA 1
ATOM 2072 C C . SER A 1 272 ? -7.129 9.966 1.326 1.00 92.56 272 SER A C 1
ATOM 2074 O O . SER A 1 272 ? -7.035 10.034 0.110 1.00 92.56 272 SER A O 1
ATOM 2076 N N . SER A 1 273 ? -6.137 9.474 2.069 1.00 91.56 273 SER A N 1
ATOM 2077 C CA . SER A 1 273 ? -4.800 9.159 1.547 1.00 91.56 273 SER A CA 1
ATOM 2078 C C . SER A 1 273 ? -4.824 8.229 0.336 1.00 91.56 273 SER A C 1
ATOM 2080 O O . SER A 1 273 ? -4.079 8.455 -0.612 1.00 91.56 273 SER A O 1
ATOM 2082 N N . PHE A 1 274 ? -5.713 7.233 0.358 1.00 95.44 274 PHE A N 1
ATOM 2083 C CA . PHE A 1 274 ? -5.934 6.280 -0.729 1.00 95.44 274 PHE A CA 1
ATOM 2084 C C . PHE A 1 274 ? -7.390 6.280 -1.210 1.00 95.44 274 PHE A C 1
ATOM 2086 O O . PHE A 1 274 ? -7.842 5.312 -1.814 1.00 95.44 274 PHE A O 1
ATOM 2093 N N . ASN A 1 275 ? -8.151 7.344 -0.933 1.00 96.44 275 ASN A N 1
ATOM 2094 C CA . ASN A 1 275 ? -9.549 7.426 -1.355 1.00 96.44 275 ASN A CA 1
ATOM 2095 C C . ASN A 1 275 ? -9.646 7.239 -2.876 1.00 96.44 275 ASN A C 1
ATOM 2097 O O . ASN A 1 275 ? -8.975 7.942 -3.621 1.00 96.44 275 ASN A O 1
ATOM 2101 N N . GLY A 1 276 ? -10.467 6.305 -3.351 1.00 97.25 276 GLY A N 1
ATOM 2102 C CA . GLY A 1 276 ? -10.649 6.074 -4.786 1.00 97.25 276 GLY A CA 1
ATOM 2103 C C . GLY A 1 276 ? -9.539 5.273 -5.471 1.00 97.25 276 GLY A C 1
ATOM 2104 O O . GLY A 1 276 ? -9.611 5.097 -6.686 1.00 97.25 276 GLY A O 1
ATOM 2105 N N . CYS A 1 277 ? -8.550 4.750 -4.740 1.00 97.81 277 CYS A N 1
ATOM 2106 C CA . CYS A 1 277 ? -7.539 3.846 -5.288 1.00 97.81 277 CYS A CA 1
ATOM 2107 C C . CYS A 1 277 ? -8.131 2.446 -5.536 1.00 97.81 277 CYS A C 1
ATOM 2109 O O . CYS A 1 277 ? -7.845 1.486 -4.822 1.00 97.81 277 CYS A O 1
ATOM 2111 N N . SER A 1 278 ? -8.998 2.324 -6.543 1.00 97.88 278 SER A N 1
ATOM 2112 C CA . SER A 1 278 ? -9.806 1.122 -6.791 1.00 97.88 278 SER A CA 1
ATOM 2113 C C . SER A 1 278 ? -8.994 -0.129 -7.128 1.00 97.88 278 SER A C 1
ATOM 2115 O O . SER A 1 278 ? -9.449 -1.233 -6.824 1.00 97.88 278 SER A O 1
ATOM 2117 N N . ASN A 1 279 ? -7.807 0.034 -7.719 1.00 98.06 279 ASN A N 1
ATOM 2118 C CA . ASN A 1 279 ? -6.921 -1.069 -8.103 1.00 98.06 279 ASN A CA 1
ATOM 2119 C C . ASN A 1 279 ? -5.854 -1.386 -7.047 1.00 98.06 279 ASN A C 1
ATOM 2121 O O . ASN A 1 279 ? -5.060 -2.297 -7.257 1.00 98.06 279 ASN A O 1
ATOM 2125 N N . LEU A 1 280 ? -5.824 -0.666 -5.921 1.00 98.19 280 LEU A N 1
ATOM 2126 C CA . LEU A 1 280 ? -4.769 -0.810 -4.921 1.00 98.19 280 LEU A CA 1
ATOM 2127 C C . LEU A 1 280 ? -4.864 -2.174 -4.249 1.00 98.19 280 LEU A C 1
ATOM 2129 O O . LEU A 1 280 ? -5.860 -2.443 -3.592 1.00 98.19 280 LEU A O 1
ATOM 2133 N N . VAL A 1 281 ? -3.827 -2.999 -4.392 1.00 98.00 281 VAL A N 1
ATOM 2134 C CA . VAL A 1 281 ? -3.724 -4.357 -3.835 1.00 98.00 281 VAL A CA 1
ATOM 2135 C C . VAL A 1 281 ? -2.845 -4.379 -2.590 1.00 98.00 281 VAL A C 1
ATOM 2137 O O . VAL A 1 281 ? -3.205 -5.015 -1.596 1.00 98.00 281 VAL A O 1
ATOM 2140 N N . TYR A 1 282 ? -1.707 -3.682 -2.632 1.00 97.75 282 TYR A N 1
ATOM 2141 C CA . TYR A 1 282 ? -0.678 -3.746 -1.596 1.00 97.75 282 TYR A CA 1
ATOM 2142 C C . TYR A 1 282 ? -0.223 -2.371 -1.117 1.00 97.75 282 TYR A C 1
ATOM 2144 O O . TYR A 1 282 ? 0.033 -1.464 -1.911 1.00 97.75 282 TYR A O 1
ATOM 2152 N N . ILE A 1 283 ? -0.030 -2.258 0.197 1.00 95.06 283 ILE A N 1
ATOM 2153 C CA . ILE A 1 283 ? 0.617 -1.115 0.834 1.00 95.06 283 ILE A CA 1
ATOM 2154 C C . ILE A 1 283 ? 1.700 -1.622 1.785 1.00 95.06 283 ILE A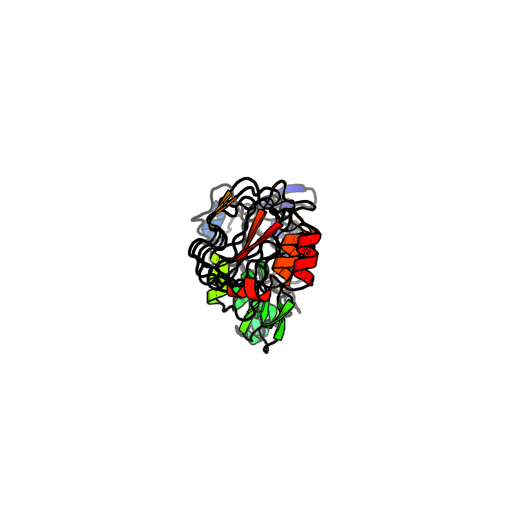 C 1
ATOM 2156 O O . ILE A 1 283 ? 1.439 -2.426 2.685 1.00 95.06 283 ILE A O 1
ATOM 2160 N N . GLN A 1 284 ? 2.917 -1.105 1.612 1.00 91.44 284 GLN A N 1
ATOM 2161 C CA . GLN A 1 284 ? 4.036 -1.353 2.515 1.00 91.44 284 GLN A CA 1
ATOM 2162 C C . GLN A 1 284 ? 3.674 -0.987 3.961 1.00 91.44 284 GLN A C 1
ATOM 2164 O O . GLN A 1 284 ? 2.950 -0.026 4.217 1.00 91.44 284 GLN A O 1
ATOM 2169 N N . LYS A 1 285 ? 4.213 -1.754 4.916 1.00 90.44 285 LYS A N 1
ATOM 2170 C CA . LYS A 1 285 ? 3.959 -1.605 6.354 1.00 90.44 285 LYS A CA 1
ATOM 2171 C C . LYS A 1 285 ? 4.021 -0.144 6.829 1.00 90.44 285 LYS A C 1
ATOM 2173 O O . LYS A 1 285 ? 5.024 0.550 6.644 1.00 90.44 285 LYS A O 1
ATOM 2178 N N . MET A 1 286 ? 2.969 0.283 7.523 1.00 90.00 286 MET A N 1
ATOM 2179 C CA . MET A 1 286 ? 2.765 1.653 7.985 1.00 90.00 286 MET A CA 1
ATOM 2180 C C . MET A 1 286 ? 2.829 1.775 9.510 1.00 90.00 286 MET A C 1
ATOM 2182 O O . MET A 1 286 ? 2.287 0.935 10.225 1.00 90.00 286 MET A O 1
ATOM 2186 N N . ASN A 1 287 ? 3.458 2.838 10.017 1.00 89.62 287 ASN A N 1
ATOM 2187 C CA . ASN A 1 287 ? 3.536 3.141 11.447 1.00 89.62 287 ASN A CA 1
ATOM 2188 C C . ASN A 1 287 ? 2.703 4.381 11.788 1.00 89.62 287 ASN A C 1
ATOM 2190 O O . ASN A 1 287 ? 3.050 5.506 11.426 1.00 89.62 287 ASN A O 1
ATOM 2194 N N . PHE A 1 288 ? 1.607 4.157 12.512 1.00 91.06 288 PHE A N 1
ATOM 2195 C CA . PHE A 1 288 ? 0.592 5.157 12.847 1.00 91.06 288 PHE A CA 1
ATOM 2196 C C . PHE A 1 288 ? 0.752 5.731 14.259 1.00 91.06 288 PHE A C 1
ATOM 2198 O O . PHE A 1 288 ? -0.186 6.307 14.803 1.00 91.06 288 PHE A O 1
ATOM 2205 N N . SER A 1 289 ? 1.950 5.651 14.848 1.00 88.62 289 SER A N 1
ATOM 2206 C CA . SER A 1 289 ? 2.207 6.162 16.205 1.00 88.62 289 SER A CA 1
ATOM 2207 C C . SER A 1 289 ? 1.829 7.639 16.401 1.00 88.62 289 SER A C 1
ATOM 2209 O O . SER A 1 289 ? 1.431 8.016 17.512 1.00 88.62 289 SER A O 1
ATOM 2211 N N . GLY A 1 290 ? 1.910 8.445 15.332 1.00 85.25 290 GLY A N 1
ATOM 2212 C CA . GLY A 1 290 ? 1.499 9.849 15.287 1.00 85.25 290 GLY A CA 1
ATOM 2213 C C . GLY A 1 290 ? 0.081 10.120 14.756 1.00 85.25 290 GLY A C 1
ATOM 2214 O O . GLY A 1 290 ? -0.335 11.274 14.759 1.00 85.25 290 GLY A O 1
ATOM 2215 N N . ILE A 1 291 ? -0.672 9.118 14.299 1.00 87.62 291 ILE A N 1
ATOM 2216 C CA . ILE A 1 291 ? -2.009 9.319 13.719 1.00 87.62 291 ILE A CA 1
ATOM 2217 C C . ILE A 1 291 ? -3.084 9.202 14.802 1.00 87.62 291 ILE A C 1
ATOM 2219 O O . ILE A 1 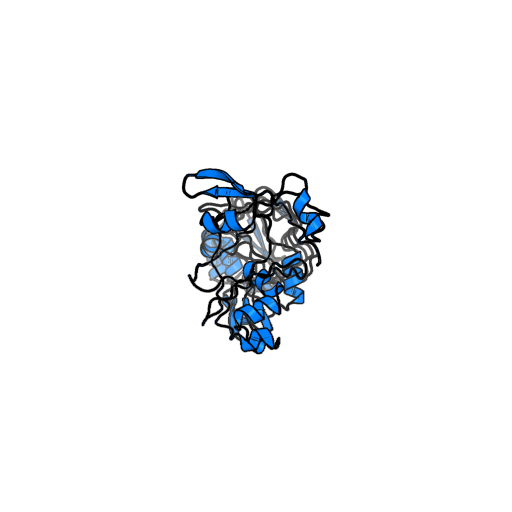291 ? -3.120 8.235 15.561 1.00 87.62 291 ILE A O 1
ATOM 2223 N N . THR A 1 292 ? -3.981 10.185 14.856 1.00 89.12 292 THR A N 1
ATOM 2224 C CA . THR A 1 292 ? -5.106 10.237 15.802 1.00 89.12 292 THR A CA 1
ATOM 2225 C C . THR A 1 292 ? -6.469 10.102 15.125 1.00 89.12 292 THR A C 1
ATOM 2227 O O . THR A 1 292 ? -7.452 9.841 15.810 1.00 89.12 292 THR A O 1
ATOM 2230 N N . SER A 1 293 ? -6.551 10.279 13.801 1.00 89.62 293 SER A N 1
ATOM 2231 C CA . SER A 1 293 ? -7.784 10.089 13.030 1.00 89.62 293 SER A CA 1
ATOM 2232 C C . SER A 1 293 ? -7.503 9.640 11.594 1.00 89.62 293 SER A C 1
ATOM 2234 O O . SER A 1 293 ? -6.577 10.139 10.944 1.00 89.62 293 SER A O 1
ATOM 2236 N N . LEU A 1 294 ? -8.338 8.722 11.103 1.00 92.19 294 LEU A N 1
ATOM 2237 C CA . LEU A 1 294 ? -8.359 8.207 9.736 1.00 92.19 294 LEU A CA 1
ATOM 2238 C C . LEU A 1 294 ? -9.724 8.532 9.125 1.00 92.19 294 LEU A C 1
ATOM 2240 O O . LEU A 1 294 ? -10.718 7.888 9.437 1.00 92.19 294 LEU A O 1
ATOM 2244 N N . THR A 1 295 ? -9.797 9.554 8.273 1.00 92.19 295 THR A N 1
ATOM 2245 C CA . THR A 1 295 ? -11.059 9.935 7.611 1.00 92.19 295 THR A CA 1
ATOM 2246 C C . THR A 1 295 ? -10.999 9.560 6.140 1.00 92.19 295 THR A C 1
ATOM 2248 O O . THR A 1 295 ? -10.122 10.042 5.422 1.00 92.19 295 THR A O 1
ATOM 2251 N N . SER A 1 296 ? -11.916 8.706 5.681 1.00 94.19 296 SER A N 1
ATOM 2252 C CA . SER A 1 296 ? -11.994 8.247 4.285 1.00 94.19 296 SER A CA 1
ATOM 2253 C C . SER A 1 296 ? -10.688 7.657 3.739 1.00 94.19 296 SER A C 1
ATOM 2255 O O . SER A 1 296 ? -10.402 7.746 2.546 1.00 94.19 296 SER A O 1
ATOM 2257 N N . PHE A 1 297 ? -9.846 7.106 4.617 1.00 94.75 297 PHE A N 1
ATOM 2258 C CA . PHE A 1 297 ? -8.461 6.765 4.295 1.00 94.75 297 PHE A CA 1
ATOM 2259 C C . PHE A 1 297 ? -8.361 5.667 3.224 1.00 94.75 297 PHE A C 1
ATOM 2261 O O . PHE A 1 297 ? -7.514 5.775 2.337 1.00 94.75 297 PHE A O 1
ATOM 2268 N N . PHE A 1 298 ? -9.251 4.669 3.286 1.00 97.06 298 PHE A N 1
ATOM 2269 C CA . PHE A 1 298 ? -9.361 3.541 2.349 1.00 97.06 298 PHE A CA 1
ATOM 2270 C C . PHE A 1 298 ? -10.703 3.493 1.602 1.00 97.06 298 PHE A C 1
ATOM 2272 O O . PHE A 1 298 ? -11.086 2.453 1.060 1.00 97.06 298 PHE A O 1
ATOM 2279 N N . ASP A 1 299 ? -11.443 4.600 1.577 1.00 97.56 299 ASP A N 1
ATOM 2280 C CA . ASP A 1 299 ? -12.726 4.656 0.879 1.00 97.56 299 ASP A CA 1
ATOM 2281 C C . ASP A 1 299 ? -12.543 4.271 -0.589 1.00 97.56 299 ASP A C 1
ATOM 2283 O O . ASP A 1 299 ? -11.681 4.813 -1.283 1.00 97.56 299 ASP A O 1
ATOM 2287 N N . LYS A 1 300 ? -13.387 3.359 -1.078 1.00 98.00 300 LYS A N 1
ATOM 2288 C CA . LYS A 1 300 ? -13.356 2.848 -2.459 1.00 98.00 300 LYS A CA 1
ATOM 2289 C C . LYS A 1 300 ? -12.056 2.116 -2.849 1.00 98.00 300 LYS A C 1
ATOM 2291 O O . LYS A 1 300 ? -11.804 1.927 -4.038 1.00 98.00 300 LYS A O 1
ATOM 2296 N N . CYS A 1 301 ? -11.265 1.639 -1.886 1.00 98.38 301 CYS A N 1
ATOM 2297 C CA . CYS A 1 301 ? -10.162 0.701 -2.130 1.00 98.38 301 CYS A CA 1
ATOM 2298 C C . CYS A 1 301 ? -10.677 -0.740 -2.292 1.00 98.38 301 CYS A C 1
ATOM 2300 O O . CYS A 1 301 ? -10.433 -1.601 -1.447 1.00 98.38 301 CYS A O 1
ATOM 2302 N N . TYR A 1 302 ? -11.416 -1.008 -3.372 1.00 98.44 302 TYR A N 1
ATOM 2303 C CA . TYR A 1 302 ? -12.114 -2.287 -3.577 1.00 98.44 302 TYR A CA 1
ATOM 2304 C C . TYR A 1 302 ? -11.192 -3.508 -3.679 1.00 98.44 302 TYR A C 1
ATOM 2306 O O . TYR A 1 302 ? -11.613 -4.623 -3.366 1.00 98.44 302 TYR A O 1
ATOM 2314 N N . SER A 1 303 ? -9.955 -3.295 -4.129 1.00 98.44 303 SER A N 1
ATOM 2315 C CA . SER A 1 303 ? -8.987 -4.361 -4.404 1.00 98.44 303 SER A CA 1
ATOM 2316 C C . SER A 1 303 ? -7.954 -4.560 -3.293 1.00 98.44 303 SER A C 1
ATOM 2318 O O . SER A 1 303 ? -7.060 -5.380 -3.462 1.00 98.44 303 SER A O 1
ATOM 2320 N N . LEU A 1 304 ? -8.046 -3.838 -2.168 1.00 98.62 304 LEU A N 1
ATOM 2321 C CA . LEU A 1 304 ? -6.993 -3.842 -1.146 1.00 98.62 304 LEU A CA 1
ATOM 2322 C C . LEU A 1 304 ? -6.924 -5.186 -0.423 1.00 98.62 304 LEU A C 1
ATOM 2324 O O . LEU A 1 304 ? -7.800 -5.503 0.378 1.00 98.62 304 LEU A O 1
ATOM 2328 N N . VAL A 1 305 ? -5.860 -5.953 -0.653 1.00 98.44 305 VAL A N 1
ATOM 2329 C CA . VAL A 1 305 ? -5.665 -7.276 -0.040 1.00 98.44 305 VAL A CA 1
ATOM 2330 C C . VAL A 1 305 ? -4.677 -7.208 1.119 1.00 98.44 305 VAL A C 1
ATOM 2332 O O . VAL A 1 305 ? -4.910 -7.814 2.167 1.00 98.44 305 VAL A O 1
ATOM 2335 N N . TYR A 1 306 ? -3.578 -6.470 0.954 1.00 97.88 306 TYR A N 1
ATOM 2336 C CA . TYR A 1 306 ? -2.420 -6.559 1.838 1.00 97.88 306 TYR A CA 1
ATOM 2337 C C . TYR A 1 306 ? -2.019 -5.195 2.392 1.00 97.88 306 TYR A C 1
ATOM 2339 O O . TYR A 1 306 ? -1.542 -4.319 1.670 1.00 97.88 306 TYR A O 1
ATOM 2347 N N . VAL A 1 307 ? -2.156 -5.033 3.706 1.00 96.50 307 VAL A N 1
ATOM 2348 C CA . VAL A 1 307 ? -1.684 -3.854 4.431 1.00 96.50 307 VAL A CA 1
ATOM 2349 C C . VAL A 1 307 ? -1.331 -4.234 5.865 1.00 96.50 307 VAL A C 1
ATOM 2351 O O . VAL A 1 307 ? -2.076 -4.915 6.561 1.00 96.50 307 VAL A O 1
ATOM 2354 N N . LYS A 1 308 ? -0.169 -3.777 6.331 1.00 94.69 308 LYS A N 1
ATOM 2355 C CA . LYS A 1 308 ? 0.284 -3.988 7.710 1.00 94.69 308 LYS A CA 1
ATOM 2356 C C . LYS A 1 308 ? 0.358 -2.648 8.421 1.00 94.69 308 LYS A C 1
ATOM 2358 O O . LYS A 1 308 ? 1.067 -1.757 7.958 1.00 94.69 308 LYS A O 1
ATOM 2363 N N . ILE A 1 309 ? -0.340 -2.508 9.544 1.00 94.56 309 ILE A N 1
ATOM 2364 C CA . ILE A 1 309 ? -0.356 -1.275 10.339 1.00 94.56 309 ILE A CA 1
ATOM 2365 C C . ILE A 1 309 ? 0.174 -1.580 11.738 1.00 94.56 309 ILE A C 1
ATOM 2367 O O . ILE A 1 309 ? -0.199 -2.583 12.340 1.00 94.56 309 ILE A O 1
ATOM 2371 N N . ILE A 1 310 ? 1.049 -0.715 12.252 1.00 93.38 310 ILE A N 1
ATOM 2372 C CA . ILE A 1 310 ? 1.516 -0.754 13.642 1.00 93.38 310 ILE A CA 1
ATOM 2373 C C . ILE A 1 310 ? 1.218 0.560 14.349 1.00 93.38 310 ILE A C 1
ATOM 2375 O O . ILE A 1 310 ? 1.131 1.615 13.717 1.00 93.38 310 ILE A O 1
ATOM 2379 N N . ASN A 1 311 ? 1.137 0.502 15.674 1.00 93.69 311 ASN A N 1
ATOM 2380 C CA . ASN A 1 311 ? 0.923 1.642 16.556 1.00 93.69 311 ASN A CA 1
ATOM 2381 C C . ASN A 1 311 ? -0.393 2.411 16.299 1.00 93.69 311 ASN A C 1
ATOM 2383 O O . ASN A 1 311 ? -0.470 3.607 16.581 1.00 93.69 311 ASN A O 1
ATOM 2387 N N . LEU A 1 312 ? -1.420 1.741 15.766 1.00 94.44 312 LEU A N 1
ATOM 2388 C CA . LEU A 1 312 ? -2.751 2.312 15.544 1.00 94.44 312 LEU A CA 1
ATOM 2389 C C . LEU A 1 312 ? -3.469 2.570 16.881 1.00 94.44 312 LEU A C 1
ATOM 2391 O O . LEU A 1 312 ? -3.446 1.725 17.775 1.00 94.44 312 LEU A O 1
ATOM 2395 N N . LYS A 1 313 ? -4.109 3.740 17.006 1.00 94.25 313 LYS A N 1
ATOM 2396 C CA . LYS A 1 313 ? -4.808 4.205 18.225 1.00 94.25 313 LYS A CA 1
ATOM 2397 C C . LYS A 1 313 ? -6.270 4.602 18.000 1.00 94.25 313 LYS A C 1
ATOM 2399 O O . LYS A 1 313 ? -6.939 5.002 18.946 1.00 94.25 313 LYS A O 1
ATOM 2404 N N . CYS A 1 314 ? -6.738 4.577 16.757 1.00 94.06 314 CYS A N 1
ATOM 2405 C CA . CYS A 1 314 ? -8.044 5.090 16.352 1.00 94.06 314 CYS A CA 1
ATOM 2406 C C . CYS A 1 314 ? -8.751 4.094 15.433 1.00 94.06 314 CYS A C 1
ATOM 2408 O O . CYS A 1 314 ? -8.132 3.146 14.954 1.00 94.06 314 CYS A O 1
ATOM 2410 N N . ASN A 1 315 ? -10.044 4.321 15.195 1.00 96.69 315 ASN A N 1
ATOM 2411 C CA . ASN A 1 315 ? -10.846 3.456 14.338 1.00 96.69 315 ASN A CA 1
ATOM 2412 C C . ASN A 1 315 ? -10.255 3.348 12.931 1.00 96.69 315 ASN A C 1
ATOM 2414 O O . ASN A 1 315 ? -9.697 4.306 12.392 1.00 96.69 315 ASN A O 1
ATOM 2418 N N . LEU A 1 316 ? -10.435 2.176 12.339 1.00 97.12 316 LEU A N 1
ATOM 2419 C CA . LEU A 1 316 ? -9.948 1.833 11.016 1.00 97.12 316 LEU A CA 1
ATOM 2420 C C . LEU A 1 316 ? -11.105 1.316 10.171 1.00 97.12 316 LEU A C 1
ATOM 2422 O O . LEU A 1 316 ? -11.878 0.478 10.624 1.00 97.12 316 LEU A O 1
ATOM 2426 N N . ASP A 1 317 ? -11.200 1.803 8.941 1.00 97.88 317 ASP A N 1
ATOM 2427 C CA . ASP A 1 317 ? -12.277 1.449 8.027 1.00 97.88 317 ASP A CA 1
ATOM 2428 C C . ASP A 1 317 ? -11.729 0.735 6.784 1.00 97.88 317 ASP A C 1
ATOM 2430 O O . ASP A 1 317 ? -10.987 1.316 5.990 1.00 97.88 317 ASP A O 1
ATOM 2434 N N . TRP A 1 318 ? -12.098 -0.536 6.633 1.00 98.19 318 TRP A N 1
ATOM 2435 C CA . TRP A 1 318 ? -11.881 -1.379 5.457 1.00 98.19 318 TRP A CA 1
ATOM 2436 C C . TRP A 1 318 ? -13.212 -1.844 4.839 1.00 98.19 318 TRP A C 1
ATOM 2438 O O . TRP A 1 318 ? -13.251 -2.847 4.125 1.00 98.19 318 TRP A O 1
ATOM 2448 N N . SER A 1 319 ? -14.304 -1.111 5.072 1.00 98.44 319 SER A N 1
ATOM 2449 C CA . SER A 1 319 ? -15.661 -1.401 4.578 1.00 98.44 319 SER A CA 1
ATOM 2450 C C . SER A 1 319 ? -15.752 -1.620 3.070 1.00 98.44 319 SER A C 1
ATOM 2452 O O . SER A 1 319 ? -16.638 -2.332 2.610 1.00 98.44 319 SER A O 1
ATOM 2454 N N . TYR A 1 320 ? -14.834 -1.048 2.290 1.00 98.56 320 TYR A N 1
ATOM 245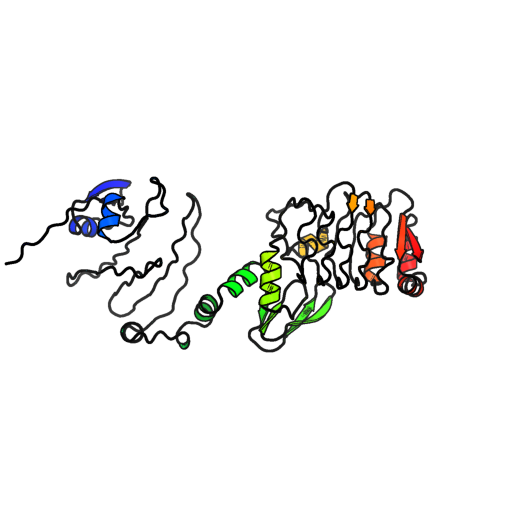5 C CA . TYR A 1 320 ? -14.812 -1.183 0.833 1.00 98.56 320 TYR A CA 1
ATOM 2456 C C . TYR A 1 320 ? -14.025 -2.394 0.324 1.00 98.56 320 TYR A C 1
ATOM 2458 O O . TYR A 1 320 ? -14.218 -2.781 -0.829 1.00 98.56 320 TYR A O 1
ATOM 2466 N N . SER A 1 321 ? -13.164 -3.009 1.142 1.00 98.50 321 SER A N 1
ATOM 2467 C CA . SER A 1 321 ? -12.386 -4.173 0.715 1.00 98.50 321 SER A CA 1
ATOM 2468 C C . SER A 1 321 ? -13.015 -5.477 1.190 1.00 98.50 321 SER A C 1
ATOM 2470 O O . SER A 1 321 ? -12.832 -5.924 2.322 1.00 98.50 321 SER A O 1
ATOM 2472 N N . LYS A 1 322 ? -13.695 -6.156 0.265 1.00 98.44 322 LYS A N 1
ATOM 2473 C CA . LYS A 1 322 ? -14.189 -7.524 0.478 1.00 98.44 322 LYS A CA 1
ATOM 2474 C C . LYS A 1 322 ? -13.076 -8.581 0.502 1.00 98.44 322 LYS A C 1
ATOM 2476 O O . LYS A 1 322 ? -13.316 -9.720 0.890 1.00 98.44 322 LYS A O 1
ATOM 2481 N N . VAL A 1 323 ? -11.875 -8.226 0.039 1.00 98.19 323 VAL A N 1
ATOM 2482 C CA . VAL A 1 323 ? -10.755 -9.155 -0.180 1.00 98.19 323 VAL A CA 1
ATOM 2483 C C . VAL A 1 323 ? -9.611 -8.985 0.815 1.00 98.19 323 VAL A C 1
ATOM 2485 O O . VAL A 1 323 ? -8.638 -9.725 0.704 1.00 98.19 323 VAL A O 1
ATOM 2488 N N . ILE A 1 324 ? -9.729 -8.086 1.801 1.00 98.62 324 ILE A N 1
ATOM 2489 C CA . ILE A 1 324 ? -8.692 -7.879 2.819 1.00 98.62 324 ILE A CA 1
ATOM 2490 C C . ILE A 1 324 ? -8.255 -9.217 3.441 1.00 98.62 324 ILE A C 1
ATOM 2492 O O . ILE A 1 324 ? -9.080 -10.072 3.789 1.00 98.62 324 ILE A O 1
ATOM 2496 N N . SER A 1 325 ? -6.940 -9.421 3.503 1.00 98.25 325 SER A N 1
ATOM 2497 C CA . SER A 1 325 ? -6.337 -10.683 3.936 1.00 98.25 325 SER A CA 1
ATOM 2498 C C . SER A 1 325 ? -6.459 -10.893 5.443 1.00 98.25 325 SER A C 1
ATOM 2500 O O . SER A 1 325 ? -6.400 -9.941 6.230 1.00 98.25 325 SER A O 1
ATOM 2502 N N . LYS A 1 326 ? -6.559 -12.164 5.849 1.00 98.38 326 LYS A N 1
ATOM 2503 C CA . LYS A 1 326 ? -6.550 -12.565 7.261 1.00 98.38 326 LYS A CA 1
ATOM 2504 C C . LYS A 1 326 ? -5.295 -12.045 7.965 1.00 98.38 326 LYS A C 1
ATOM 2506 O O . LYS A 1 326 ? -5.368 -11.496 9.060 1.00 98.38 326 LYS A O 1
ATOM 2511 N N . GLU A 1 327 ? -4.153 -12.154 7.296 1.00 97.62 327 GLU A N 1
ATOM 2512 C CA . GLU A 1 327 ? -2.850 -11.724 7.790 1.00 97.62 327 GLU A CA 1
ATOM 2513 C C . GLU A 1 327 ? -2.828 -10.221 8.087 1.00 97.62 327 GLU A C 1
ATOM 2515 O O . GLU A 1 327 ? -2.274 -9.813 9.104 1.00 97.62 327 GLU A O 1
ATOM 2520 N N . SER A 1 328 ? -3.454 -9.390 7.245 1.00 98.00 328 SER A N 1
ATOM 2521 C CA . SER A 1 328 ? -3.531 -7.936 7.463 1.00 98.00 328 SER A CA 1
ATOM 2522 C C . SER A 1 328 ? -4.375 -7.586 8.691 1.00 98.00 328 SER A C 1
ATOM 2524 O O . SER A 1 328 ? -3.985 -6.721 9.484 1.00 98.00 328 SER A O 1
ATOM 2526 N N . VAL A 1 329 ? -5.496 -8.295 8.880 1.00 98.56 329 VAL A N 1
ATOM 2527 C CA . VAL A 1 329 ? -6.390 -8.126 10.036 1.00 98.56 329 VAL A CA 1
ATOM 2528 C C . VAL A 1 329 ? -5.677 -8.525 11.328 1.00 98.56 329 VAL A C 1
ATOM 2530 O O . VAL A 1 329 ? -5.540 -7.689 12.221 1.00 98.56 329 VAL A O 1
ATOM 2533 N N . ILE A 1 330 ? -5.140 -9.749 11.403 1.00 98.56 330 ILE A N 1
ATOM 2534 C CA . ILE A 1 330 ? -4.409 -10.248 12.581 1.00 98.56 330 ILE A CA 1
ATOM 2535 C C . ILE A 1 330 ? -3.236 -9.329 12.918 1.00 98.56 330 ILE A C 1
ATOM 2537 O O . ILE A 1 330 ? -3.089 -8.900 14.064 1.00 98.56 330 ILE A O 1
ATOM 2541 N N . TYR A 1 331 ? -2.420 -8.987 11.916 1.00 97.69 331 TYR A N 1
ATOM 2542 C CA . TYR A 1 331 ? -1.237 -8.162 12.129 1.00 97.69 331 TYR A CA 1
ATOM 2543 C C . TYR A 1 331 ? -1.607 -6.797 12.708 1.00 97.69 331 TYR A C 1
ATOM 2545 O O . TYR A 1 331 ? -0.958 -6.323 13.640 1.00 97.69 331 TYR A O 1
ATOM 2553 N N . THR A 1 332 ? -2.663 -6.177 12.185 1.00 97.38 332 THR A N 1
ATOM 2554 C CA . THR A 1 332 ? -3.123 -4.872 12.663 1.00 97.38 332 THR A CA 1
ATOM 2555 C C . THR A 1 332 ? -3.637 -4.951 14.095 1.00 97.38 332 THR A C 1
ATOM 2557 O O . THR A 1 332 ? -3.247 -4.117 14.907 1.00 97.38 332 THR A O 1
ATOM 2560 N N . ILE A 1 333 ? -4.430 -5.966 14.449 1.00 98.25 333 ILE A N 1
ATOM 2561 C CA . ILE A 1 333 ? -4.926 -6.158 15.823 1.00 98.25 333 ILE A CA 1
ATOM 2562 C C . ILE A 1 333 ? -3.751 -6.286 16.807 1.00 98.25 333 ILE A C 1
ATOM 2564 O O . ILE A 1 333 ? -3.652 -5.519 17.767 1.00 98.25 333 ILE A O 1
ATOM 2568 N N . GLN A 1 334 ? -2.819 -7.199 16.522 1.00 97.94 334 GLN A N 1
ATOM 2569 C CA . GLN A 1 334 ? -1.698 -7.524 17.412 1.00 97.94 334 GLN A CA 1
ATOM 2570 C C . GLN A 1 334 ? -0.699 -6.374 17.587 1.00 97.94 334 GLN A C 1
ATOM 2572 O O . GLN A 1 334 ? -0.031 -6.291 18.614 1.00 97.94 334 GLN A O 1
ATOM 2577 N N . ASN A 1 335 ? -0.576 -5.491 16.592 1.00 96.56 335 ASN A N 1
ATOM 2578 C CA . ASN A 1 335 ? 0.389 -4.389 16.610 1.00 96.56 335 ASN A CA 1
ATOM 2579 C C . ASN A 1 335 ? -0.259 -3.016 16.842 1.00 96.56 335 ASN A C 1
ATOM 2581 O O . ASN A 1 335 ? 0.416 -1.986 16.743 1.00 96.56 335 ASN A O 1
ATOM 2585 N N . SER A 1 336 ? -1.557 -2.975 17.134 1.00 96.44 336 SER A N 1
ATOM 2586 C CA . SER A 1 336 ? -2.232 -1.753 17.565 1.00 96.44 336 SER A CA 1
ATOM 2587 C C . SER A 1 336 ? -1.889 -1.413 19.018 1.00 96.44 336 SER A C 1
ATOM 2589 O O . SER A 1 336 ? -1.544 -2.285 19.809 1.00 96.44 336 SER A O 1
ATOM 2591 N N . ILE A 1 337 ? -2.000 -0.134 19.383 1.00 96.00 337 ILE A N 1
ATOM 2592 C CA . ILE A 1 337 ? -1.786 0.362 20.754 1.00 96.00 337 ILE A CA 1
ATOM 2593 C C . ILE A 1 337 ? -2.974 1.224 21.221 1.00 96.00 337 ILE A C 1
ATOM 2595 O O . ILE A 1 337 ? -2.789 2.389 21.585 1.00 96.00 337 ILE A O 1
ATOM 2599 N N . PRO A 1 338 ? -4.214 0.700 21.175 1.00 95.62 338 PRO A N 1
ATOM 2600 C CA . PRO A 1 338 ? -5.390 1.461 21.582 1.00 95.62 338 PRO A CA 1
ATOM 2601 C C . PRO A 1 338 ? -5.258 1.966 23.019 1.00 95.62 338 PRO A C 1
ATOM 2603 O O . PRO A 1 338 ? -4.899 1.223 23.928 1.00 95.62 338 PRO A O 1
ATOM 2606 N N . THR A 1 339 ? -5.603 3.233 23.235 1.00 94.19 339 THR A N 1
ATOM 2607 C CA . THR A 1 339 ? -5.745 3.819 24.580 1.00 94.19 339 THR A CA 1
ATOM 2608 C C . THR A 1 339 ? -7.202 3.845 25.052 1.00 94.19 339 THR A C 1
ATOM 2610 O O . THR A 1 339 ? -7.481 4.188 26.196 1.00 94.19 339 THR A O 1
ATOM 2613 N N . SER A 1 340 ? -8.135 3.508 24.162 1.00 95.56 340 SER A N 1
ATOM 2614 C CA . SER A 1 340 ? -9.579 3.399 24.377 1.00 95.56 340 SER A CA 1
ATOM 2615 C C . SER A 1 340 ? -10.147 2.357 23.412 1.00 95.56 340 SER A C 1
ATOM 2617 O O . SER A 1 340 ? -9.437 1.918 22.507 1.00 95.56 340 SER A O 1
ATOM 2619 N N . ALA A 1 341 ? -11.421 1.990 23.573 1.00 97.31 341 ALA A N 1
ATOM 2620 C CA . ALA A 1 341 ? -12.097 1.106 22.627 1.00 97.31 341 ALA A CA 1
ATOM 2621 C C . ALA A 1 341 ? -11.955 1.626 21.183 1.00 97.31 341 ALA A C 1
ATOM 2623 O O . ALA A 1 341 ? -12.140 2.816 20.919 1.00 97.31 341 ALA A O 1
ATOM 2624 N N . MET A 1 342 ? -11.605 0.718 20.280 1.00 96.31 342 MET A N 1
ATOM 2625 C CA . MET A 1 342 ? -11.327 0.946 18.869 1.00 96.31 342 MET A CA 1
ATOM 2626 C C . MET A 1 342 ? -12.119 -0.060 18.035 1.00 96.31 342 MET A C 1
ATOM 2628 O O . MET A 1 342 ? -12.240 -1.238 18.382 1.00 96.31 342 MET A O 1
ATOM 2632 N N . ILE A 1 343 ? -12.630 0.421 16.909 1.00 97.81 343 ILE A N 1
ATOM 2633 C CA . ILE A 1 343 ? -13.392 -0.368 15.950 1.00 97.81 343 ILE A CA 1
ATOM 2634 C C . ILE A 1 343 ? -12.580 -0.511 14.665 1.00 97.81 343 ILE A C 1
ATOM 2636 O O . ILE A 1 343 ? -12.097 0.481 14.113 1.00 97.81 343 ILE A O 1
ATOM 2640 N N . VAL A 1 344 ? -12.467 -1.744 14.182 1.00 98.38 344 VAL A N 1
ATOM 2641 C CA . VAL A 1 344 ? -12.056 -2.046 12.812 1.00 98.38 344 VAL A CA 1
ATOM 2642 C C . VAL A 1 344 ? -13.304 -2.468 12.039 1.00 98.38 344 VAL A C 1
ATOM 2644 O O . VAL A 1 344 ? -13.880 -3.527 12.293 1.00 98.38 344 VAL A O 1
ATOM 2647 N N . THR A 1 345 ? -13.738 -1.623 11.110 1.00 98.69 345 THR A N 1
ATOM 2648 C CA . THR A 1 345 ? -14.890 -1.887 10.246 1.00 98.69 345 THR A CA 1
ATOM 2649 C C . THR A 1 345 ? -14.444 -2.695 9.035 1.00 98.69 345 THR A C 1
ATOM 2651 O O . THR A 1 345 ? -13.541 -2.282 8.308 1.00 98.69 345 THR A O 1
ATOM 2654 N N . LEU A 1 346 ? -15.078 -3.839 8.798 1.00 98.81 346 LEU A N 1
ATOM 2655 C CA . LEU A 1 346 ? -14.816 -4.713 7.656 1.00 98.81 346 LEU A CA 1
ATOM 2656 C C . LEU A 1 346 ? -15.986 -4.683 6.672 1.00 98.81 346 LEU A C 1
ATOM 2658 O O . LEU A 1 346 ? -17.138 -4.518 7.066 1.00 98.81 346 LEU A O 1
ATOM 2662 N N . HIS A 1 347 ? -15.704 -4.915 5.389 1.00 98.75 347 HIS A N 1
ATOM 2663 C CA . HIS A 1 347 ? -16.750 -5.235 4.415 1.00 98.75 347 HIS A CA 1
ATOM 2664 C C . HIS A 1 347 ? -17.556 -6.467 4.885 1.00 98.75 347 HIS A C 1
ATOM 2666 O O . HIS A 1 347 ? -16.931 -7.406 5.389 1.00 98.75 347 HIS A O 1
ATOM 2672 N N . PRO A 1 348 ? -18.885 -6.547 4.664 1.00 98.75 348 PRO A N 1
ATOM 2673 C CA . PRO A 1 348 ? -19.709 -7.678 5.112 1.00 98.75 348 PRO A CA 1
ATOM 2674 C C . PRO A 1 348 ? -19.152 -9.062 4.739 1.00 98.75 348 PRO A C 1
ATOM 2676 O O . PRO A 1 348 ? -19.017 -9.925 5.601 1.00 98.75 348 PRO A O 1
ATOM 2679 N N . ASP A 1 349 ? -18.730 -9.259 3.485 1.00 98.69 349 ASP A N 1
ATOM 2680 C CA . ASP A 1 349 ? -18.101 -10.518 3.041 1.00 98.69 349 ASP A CA 1
ATOM 2681 C C . ASP A 1 349 ? -16.786 -10.842 3.775 1.00 98.69 349 ASP A C 1
ATOM 2683 O O . ASP A 1 349 ? -16.507 -12.003 4.080 1.00 98.69 349 ASP A O 1
ATOM 2687 N N . ALA A 1 350 ? -15.960 -9.830 4.065 1.00 98.62 350 ALA A N 1
ATOM 2688 C CA . ALA A 1 350 ? -14.717 -10.026 4.805 1.00 98.62 350 ALA A CA 1
ATOM 2689 C C . ALA A 1 350 ? -15.010 -10.337 6.277 1.00 98.62 350 ALA A C 1
ATOM 2691 O O . ALA A 1 350 ? -14.385 -11.231 6.841 1.00 98.62 350 ALA A O 1
ATOM 2692 N N . TYR A 1 351 ? -15.994 -9.655 6.872 1.00 98.75 351 TYR A N 1
ATOM 2693 C CA . TYR A 1 351 ? -16.461 -9.920 8.229 1.00 98.75 351 TYR A CA 1
ATOM 2694 C C . TYR A 1 351 ? -16.981 -11.354 8.364 1.00 98.75 351 TYR A C 1
ATOM 2696 O O . TYR A 1 351 ? -16.500 -12.093 9.214 1.00 98.75 351 TYR A O 1
ATOM 2704 N N . ALA A 1 352 ? -17.876 -11.789 7.472 1.00 98.56 352 ALA A N 1
ATOM 2705 C CA . ALA A 1 352 ? -18.424 -13.147 7.472 1.00 98.56 352 ALA A CA 1
ATOM 2706 C C . ALA A 1 352 ? -17.341 -14.233 7.355 1.00 98.56 352 ALA A C 1
ATOM 2708 O O . ALA A 1 352 ? -17.500 -15.331 7.878 1.00 98.56 352 ALA A O 1
ATOM 2709 N N . ARG A 1 353 ? -16.232 -13.930 6.672 1.00 98.06 353 ARG A N 1
ATOM 2710 C CA . ARG A 1 353 ? -15.105 -14.852 6.505 1.00 98.06 353 ARG A CA 1
ATOM 2711 C C . ARG A 1 353 ? -14.129 -14.852 7.687 1.00 98.06 353 ARG A C 1
ATOM 2713 O O . ARG A 1 353 ? -13.435 -15.845 7.868 1.00 98.06 353 ARG A O 1
ATOM 2720 N N . LEU A 1 354 ? -14.019 -13.748 8.429 1.00 98.44 354 LEU A N 1
ATOM 2721 C CA . LEU A 1 354 ? -12.932 -13.521 9.392 1.00 98.44 354 LEU A CA 1
ATOM 2722 C C . LEU A 1 354 ? -13.387 -13.410 10.852 1.00 98.44 354 LEU A C 1
ATOM 2724 O O . LEU A 1 354 ? -12.571 -13.658 11.731 1.00 98.44 354 LEU A O 1
ATOM 2728 N N . ALA A 1 355 ? -14.638 -13.036 11.132 1.00 96.25 355 ALA A N 1
ATOM 2729 C CA . ALA A 1 355 ? -15.103 -12.766 12.497 1.00 96.25 355 ALA A CA 1
ATOM 2730 C C . ALA A 1 355 ? -15.030 -13.999 13.415 1.00 96.25 355 ALA A C 1
ATOM 2732 O O . ALA A 1 355 ? -14.686 -13.859 14.586 1.00 96.25 355 ALA A O 1
ATOM 2733 N N . ASP A 1 356 ? -15.284 -15.185 12.857 1.00 97.00 356 ASP A N 1
ATOM 2734 C CA . ASP A 1 356 ? -15.262 -16.466 13.574 1.00 97.00 356 ASP A CA 1
ATOM 2735 C C . ASP A 1 356 ? -13.977 -17.283 13.312 1.00 97.00 356 ASP A C 1
ATOM 2737 O O . ASP A 1 356 ? -13.870 -18.433 13.743 1.00 97.00 356 ASP A O 1
ATOM 2741 N N . ASP A 1 357 ? -12.993 -16.733 12.585 1.00 98.50 357 ASP A N 1
ATOM 2742 C CA . ASP A 1 357 ? -11.715 -17.419 12.351 1.00 98.50 357 ASP A CA 1
ATOM 2743 C C . ASP A 1 357 ? -10.918 -17.500 13.665 1.00 98.50 357 ASP A C 1
ATOM 2745 O O . ASP A 1 357 ? -10.715 -16.497 14.350 1.00 98.50 357 ASP A O 1
ATOM 2749 N N . ALA A 1 358 ? -10.452 -18.702 14.018 1.00 98.44 358 ALA A N 1
ATOM 2750 C CA . ALA A 1 358 ? -9.812 -18.968 15.306 1.00 98.44 358 ALA A CA 1
ATOM 2751 C C . ALA A 1 358 ? -8.566 -18.100 15.563 1.00 98.44 358 ALA A C 1
ATOM 2753 O O . ALA A 1 358 ? -8.338 -17.683 16.699 1.00 98.44 358 ALA A O 1
ATOM 2754 N N . ASP A 1 359 ? -7.783 -17.791 14.524 1.00 98.56 359 ASP A N 1
ATOM 2755 C CA . ASP A 1 359 ? -6.583 -16.963 14.666 1.00 98.56 359 ASP A CA 1
ATOM 2756 C C . ASP A 1 359 ? -6.959 -15.489 14.888 1.00 98.56 359 ASP A C 1
ATOM 2758 O O . ASP A 1 359 ? -6.296 -14.770 15.641 1.00 98.56 359 ASP A O 1
ATOM 2762 N N . VAL A 1 360 ? -8.044 -15.033 14.251 1.00 98.62 360 VAL A N 1
ATOM 2763 C CA . VAL A 1 360 ? -8.585 -13.679 14.433 1.00 98.62 360 VAL A CA 1
ATOM 2764 C C . VAL A 1 360 ? -9.180 -13.523 15.831 1.00 98.62 360 VAL A C 1
ATOM 2766 O O . VAL A 1 360 ? -8.886 -12.534 16.504 1.00 98.62 360 VAL A O 1
ATOM 2769 N N . VAL A 1 361 ? -9.948 -14.508 16.305 1.00 98.50 361 VAL A N 1
ATOM 2770 C CA . VAL A 1 361 ? -10.496 -14.530 17.671 1.00 98.50 361 VAL A CA 1
ATOM 2771 C C . VAL A 1 361 ? -9.369 -14.488 18.702 1.00 98.50 361 VAL A C 1
ATOM 2773 O O . VAL A 1 361 ? -9.390 -13.633 19.586 1.00 98.50 361 VAL A O 1
ATOM 2776 N N . ALA A 1 362 ? -8.330 -15.312 18.543 1.00 98.50 362 ALA A N 1
ATOM 2777 C CA . ALA A 1 362 ? -7.168 -15.294 19.432 1.00 98.50 362 ALA A CA 1
ATOM 2778 C C . ALA A 1 362 ? -6.443 -13.932 19.431 1.00 98.50 362 ALA A C 1
ATOM 2780 O O . ALA A 1 362 ? -6.004 -13.446 20.477 1.00 98.50 362 ALA A O 1
ATOM 2781 N N . ALA A 1 363 ? -6.337 -13.274 18.269 1.00 98.31 363 ALA A N 1
ATOM 2782 C CA . ALA A 1 363 ? -5.776 -11.929 18.187 1.00 98.31 363 ALA A CA 1
ATOM 2783 C C . ALA A 1 363 ? -6.633 -10.905 18.955 1.00 98.31 363 ALA A C 1
ATOM 2785 O O . ALA A 1 363 ? -6.076 -10.087 19.689 1.00 98.31 363 ALA A O 1
ATOM 2786 N N . LEU A 1 364 ? -7.963 -10.965 18.838 1.00 98.38 364 LEU A N 1
ATOM 2787 C CA . LEU A 1 364 ? -8.884 -10.084 19.567 1.00 98.38 364 LEU A CA 1
ATOM 2788 C C . LEU A 1 364 ? -8.834 -10.316 21.083 1.00 98.38 364 LEU A C 1
ATOM 2790 O O . LEU A 1 364 ? -8.799 -9.353 21.844 1.00 98.38 364 LEU A O 1
ATOM 2794 N N . GLU A 1 365 ? -8.747 -11.570 21.532 1.00 97.88 365 GLU A N 1
ATOM 2795 C CA . GLU A 1 365 ? -8.574 -11.906 22.952 1.00 97.88 365 GLU A CA 1
ATOM 2796 C C . GLU A 1 365 ? -7.285 -11.308 23.536 1.00 97.88 365 GLU A C 1
ATOM 2798 O O . GLU A 1 365 ? -7.270 -10.849 24.680 1.00 97.88 365 GLU A O 1
ATOM 2803 N N . SER A 1 366 ? -6.210 -11.249 22.740 1.00 96.94 366 SER A N 1
ATOM 2804 C CA . SER A 1 366 ? -4.948 -10.610 23.137 1.00 96.94 366 SER A CA 1
ATOM 2805 C C . SER A 1 366 ? -4.995 -9.074 23.144 1.00 96.94 366 SER A C 1
ATOM 2807 O O . SER A 1 366 ? -4.104 -8.436 23.707 1.00 96.94 366 SER A O 1
ATOM 2809 N N . GLN A 1 367 ? -6.026 -8.475 22.538 1.00 96.56 367 GLN A N 1
ATOM 2810 C CA . GLN A 1 367 ? -6.186 -7.032 22.384 1.00 96.56 367 GLN A CA 1
ATOM 2811 C C . GLN A 1 367 ? -7.641 -6.602 22.680 1.00 96.56 367 GLN A C 1
ATOM 2813 O O . GLN A 1 367 ? -8.379 -6.216 21.771 1.00 96.56 367 GLN A O 1
ATOM 2818 N N . PRO A 1 368 ? -8.070 -6.599 23.957 1.00 95.81 368 PRO A N 1
ATOM 2819 C CA . PRO A 1 368 ? -9.482 -6.466 24.344 1.00 95.81 368 PRO A CA 1
ATOM 2820 C C . PRO A 1 368 ? -10.111 -5.096 24.043 1.00 95.81 368 PRO A C 1
ATOM 2822 O O . PRO A 1 368 ? -11.324 -4.930 24.153 1.00 95.81 368 PRO A O 1
ATOM 2825 N N . LEU A 1 369 ? -9.304 -4.091 23.692 1.00 98.12 369 LEU A N 1
ATOM 2826 C CA . LEU A 1 369 ? -9.788 -2.775 23.266 1.00 98.12 369 LEU A CA 1
ATOM 2827 C C . LEU A 1 369 ? -10.098 -2.706 21.765 1.00 98.12 369 LEU A C 1
ATOM 2829 O O . LEU A 1 369 ? -10.585 -1.676 21.307 1.00 98.12 369 LEU A O 1
ATOM 2833 N N . VAL A 1 370 ? -9.814 -3.759 20.997 1.00 98.19 370 VAL A N 1
ATOM 2834 C CA . VAL A 1 370 ? -10.137 -3.838 19.570 1.00 98.19 370 VAL A CA 1
ATOM 2835 C C . VAL A 1 370 ? -11.374 -4.692 19.369 1.00 98.19 370 VAL A C 1
ATOM 2837 O O . VAL A 1 370 ? -11.502 -5.773 19.931 1.00 98.19 370 VAL A O 1
ATOM 2840 N N . SER A 1 371 ? -12.274 -4.211 18.520 1.00 98.12 371 SER A N 1
ATOM 2841 C CA . SER A 1 371 ? -13.450 -4.953 18.076 1.00 98.12 371 SER A CA 1
ATOM 2842 C C . SER A 1 371 ? -13.564 -4.906 16.558 1.00 98.12 371 SER A C 1
ATOM 2844 O O . SER A 1 371 ? -13.170 -3.921 15.927 1.00 98.12 371 SER A O 1
ATOM 2846 N N . LEU A 1 372 ? -14.100 -5.977 15.976 1.00 98.44 372 LEU A N 1
ATOM 2847 C CA . LEU A 1 372 ? -14.471 -6.021 14.566 1.00 98.44 372 LEU A CA 1
ATOM 2848 C C . LEU A 1 372 ? -15.968 -5.761 14.431 1.00 98.44 372 LEU A C 1
ATOM 2850 O O . LEU A 1 372 ? -16.765 -6.331 15.178 1.00 98.44 372 LEU A O 1
ATOM 2854 N N . VAL A 1 373 ? -16.355 -4.975 13.430 1.00 98.56 373 VAL A N 1
ATOM 2855 C CA . VAL A 1 373 ? -17.761 -4.799 13.039 1.00 98.56 373 VAL A CA 1
ATOM 2856 C C . VAL A 1 373 ? -17.919 -4.955 11.530 1.00 98.56 373 VAL A C 1
ATOM 2858 O O . VAL A 1 373 ? -16.989 -4.678 10.770 1.00 98.56 373 VAL A O 1
ATOM 2861 N N . SER A 1 374 ? -19.100 -5.389 11.097 1.00 98.25 374 SER A N 1
ATOM 2862 C CA . SER A 1 374 ? -19.500 -5.307 9.691 1.00 98.25 374 SER A CA 1
ATOM 2863 C C . SER A 1 374 ? -19.947 -3.882 9.368 1.00 98.25 374 SER A C 1
ATOM 2865 O O . SER A 1 374 ? -20.651 -3.275 10.177 1.00 98.25 374 SER A O 1
ATOM 2867 N N . ALA A 1 375 ? -19.537 -3.379 8.203 1.00 94.88 375 ALA A N 1
ATOM 2868 C CA . ALA A 1 375 ? -19.975 -2.100 7.642 1.00 94.88 375 ALA A CA 1
ATOM 2869 C C . ALA A 1 375 ? -21.479 -2.046 7.350 1.00 94.88 375 ALA A C 1
ATOM 2871 O O . ALA A 1 375 ? -22.057 -3.125 7.059 1.00 94.88 375 ALA A O 1
#

Foldseek 3Di:
DDDDDDDFAWKWFQAPVRDTDTDGDPVSVVVRQGFWIWHAPVVVVVVVDDCPDDDRPDIDIDGDDDDDDPDDDDDDDFDDDPQWGWDWDDDPPFTFTATDRDDDDPPPDDDDDGDGQPTDDPVCVVVVVPDLVPTDPVVSCCVVCVVVVVLVVLPKDAACDAWDWDQAPQGDIDILHHQAIDDRRHNHHHSVLSVQQPVLHEQDQPDDAQSQQLGQHQEHSADPQDDPDDLREDQLANPHQNNQNHAGYDRHPPPVCCVPANREYAAEERERSCQNNQNHAYYGEHECLRYDYYHSPCHNVQRHAYYAYAQAAEEAEAQNHLRHYLCRLLRNLQRYDHPAAYEYEHHPNNCVVHVPDPSNVVSCVVRVSYDYDYD

Sequence (375 aa):
MLEENKFSYRALLHGKDAEWYFARGLDDIAAAGCYEVRLFHDDMESLGITTADCDKEHYVVAHLFVSESAATGRQQALRVVGQTLLLTICATNAVKAFTRTCEVVPKGASWGSWVDLGAASTTDIQDGSITAQKLSSDIRTSIENPLRTLFIAAGAEYNAGVDKTRIAPWGESVTHKAGHYYLNGLGDITEEQMMDIYNAGELKNNIVGFYAYNSKIRTLIPAKISGQEGYGTISLSGILSGATMVESVVFTARENLAERLGVLFTSGTAYSSFNGCSNLVYIQKMNFSGITSLTSFFDKCYSLVYVKIINLKCNLDWSYSKVISKESVIYTIQNSIPTSAMIVTLHPDAYARLADDADVVAALESQPLVSLVSA